Protein AF-M7SM17-F1 (afdb_monomer)

InterPro domains:
  IPR001199 Cytochrome b5-like heme/steroid binding domain [PF00173] (92-157)
  IPR001199 Cytochrome b5-like heme/steroid binding domain [PS50255] (98-157)
  IPR001199 Cytochrome b5-like heme/steroid binding domain [SM01117] (83-157)
  IPR001522 Fatty acid desaturase type 1, conserved site [PS00476] (2-16)
  IPR015876 Acyl-CoA desaturase [PTHR11351] (1-60)
  IPR036400 Cytochrome b5-like heme/steroid binding domain superfamily [G3DSA:3.10.120.10] (79-165)
  IPR036400 Cytochrome b5-like heme/steroid binding domain superfamily [SSF55856] (78-162)

Organism: Eutypa lata (strain UCR-EL1) (NCBI:txid1287681)

Solvent-accessible surface area (backbone atoms only — not comparable to full-atom values): 11660 Å² total; per-residue (Å²): 144,62,69,70,45,57,54,43,45,75,74,42,74,68,31,67,59,66,58,98,52,93,87,56,91,49,75,63,43,56,52,52,53,50,33,36,74,70,64,77,46,90,79,85,44,74,70,59,67,68,60,54,50,49,54,52,49,51,53,52,50,51,52,54,38,58,61,53,69,76,52,91,72,53,80,53,81,88,77,40,51,76,38,46,68,67,60,49,42,59,50,24,75,82,40,56,25,34,31,43,72,36,30,31,24,54,43,72,89,42,44,85,67,38,90,84,38,40,71,64,55,62,73,34,42,52,32,81,36,38,54,57,48,72,46,71,81,48,65,64,51,65,66,54,49,46,54,52,48,62,32,57,67,28,32,38,55,88,34,56,77,82,48,86,79,64,34,69,68,63,71,69,57,81,76,83,79,74,78,75,92,76,70,78,78,79,75,80,77,78,86,127

Secondary structure (DSSP, 8-state):
--HHHHHHHHH-TT-S-S-SSTTS--HHHHHHHHHHHTTS--------HHHHHHHHHHHHHHHHHHHHHTS--PPPGGGSPEE-HHHHHHHTTTS-EEEETTEEEE-TTTTTT-TT-HHHHHTTTTSB-HHHHBTSS-BPPHHHHHHHHHTEEEEETTS--------HHHHT---PPPP-TT-PPPPPPPP-

Sequence (192 aa):
MGEGYHNFHHQFPVDYRNAIKWYQYDPTKWFIQLSEYLRLSTNLQTFPENEIKKGTLTMSLKKLRAEQDDILWPPGSKELPVVDWDTYQKESEMTPLVLINGYIHDVSGFEEKHPGGRSILMRHVGKDASSAFSGGVYEHSNAAHNLLAMMRVGVLDGGVEHVKYVTPAQRLRVIEQRKHDGVEPLEPVPAS

pLDDT: mean 79.16, std 16.52, range [36.94, 98.25]

Nearest PDB structures (foldseek):
  2ibj-assembly1_A  TM=8.950E-01  e=8.077E-06  Musca domestica
  2i89-assembly5_B  TM=8.566E-01  e=5.826E-06  Rattus norvegicus
  1lj0-assembly1_A  TM=8.334E-01  e=8.622E-06  Rattus norvegicus
  3ner-assembly1_A  TM=8.639E-01  e=2.297E-05  Homo sapiens
  1ib7-assembly1_A  TM=8.504E-01  e=5.370E-05  Rattus rattus

Radius of gyration: 27.95 Å; Cα contacts (8 Å, |Δi|>4): 184; chains: 1; bounding box: 53×52×78 Å

Mean predicted aligned error: 11.95 Å

Structure (mmCIF, N/CA/C/O backbone):
data_AF-M7SM17-F1
#
_entry.id   AF-M7SM17-F1
#
loop_
_atom_site.group_PDB
_atom_site.id
_atom_site.type_symbol
_atom_site.label_atom_id
_atom_site.label_alt_id
_atom_site.label_comp_id
_atom_site.label_asym_id
_atom_site.label_entity_id
_atom_site.label_seq_id
_atom_site.pdbx_PDB_ins_code
_atom_site.Cartn_x
_atom_site.Cartn_y
_atom_site.Cartn_z
_atom_site.occupancy
_atom_site.B_iso_or_equiv
_atom_site.auth_seq_id
_atom_site.auth_comp_id
_atom_site.auth_asym_id
_atom_site.auth_atom_id
_atom_site.pdbx_PDB_model_num
ATOM 1 N N . MET A 1 1 ? 25.263 15.735 -22.199 1.00 38.09 1 MET A N 1
ATOM 2 C CA . MET A 1 1 ? 24.807 15.033 -23.423 1.00 38.09 1 MET A CA 1
ATOM 3 C C . MET A 1 1 ? 25.729 13.847 -23.751 1.00 38.09 1 MET A C 1
ATOM 5 O O . MET A 1 1 ? 26.353 13.849 -24.799 1.00 38.09 1 MET A O 1
ATOM 9 N N . GLY A 1 2 ? 25.851 12.838 -22.878 1.00 36.94 2 GLY A N 1
ATOM 10 C CA . GLY A 1 2 ? 26.871 11.788 -23.077 1.00 36.94 2 GLY A CA 1
ATOM 11 C C . GLY A 1 2 ? 26.513 10.382 -22.599 1.00 36.94 2 GLY A C 1
ATOM 12 O O . GLY A 1 2 ? 27.106 9.428 -23.078 1.00 36.94 2 GLY A O 1
ATOM 13 N N . GLU A 1 3 ? 25.529 10.205 -21.720 1.00 46.53 3 GLU A N 1
ATOM 14 C CA . GLU A 1 3 ? 25.284 8.881 -21.121 1.00 46.53 3 GLU A CA 1
ATOM 15 C C . GLU A 1 3 ? 24.432 7.954 -22.005 1.00 46.53 3 GLU A C 1
ATOM 17 O O . GLU A 1 3 ? 24.607 6.742 -21.983 1.00 46.53 3 GLU A O 1
ATOM 22 N N . GLY A 1 4 ? 23.553 8.500 -22.854 1.00 47.25 4 GLY A N 1
ATOM 23 C CA . GLY A 1 4 ? 22.701 7.689 -23.737 1.00 47.25 4 GLY A CA 1
ATOM 24 C C . GLY A 1 4 ? 23.436 7.044 -24.921 1.00 47.25 4 GLY A C 1
ATOM 25 O O . GLY A 1 4 ? 23.114 5.919 -25.288 1.00 47.25 4 GLY A O 1
ATOM 26 N N . TYR A 1 5 ? 24.424 7.742 -25.498 1.00 47.31 5 TYR A N 1
ATOM 27 C CA . TYR A 1 5 ? 25.190 7.280 -26.668 1.00 47.31 5 TYR A CA 1
ATOM 28 C C . TYR A 1 5 ? 26.147 6.135 -26.310 1.00 47.31 5 TYR A C 1
ATOM 30 O O . TYR A 1 5 ? 26.147 5.098 -26.969 1.00 47.31 5 TYR A O 1
ATOM 38 N N . HIS A 1 6 ? 26.903 6.282 -25.216 1.00 48.38 6 HIS A N 1
ATOM 39 C CA . HIS A 1 6 ? 27.823 5.241 -24.751 1.00 48.38 6 HIS A CA 1
ATOM 40 C C . HIS A 1 6 ? 27.078 3.967 -24.319 1.00 48.38 6 HIS A C 1
ATOM 42 O O . HIS A 1 6 ? 27.507 2.865 -24.652 1.00 48.38 6 HIS A O 1
ATOM 48 N N . ASN A 1 7 ? 25.914 4.101 -23.669 1.00 54.72 7 ASN A N 1
ATOM 49 C CA . ASN A 1 7 ? 25.093 2.951 -23.280 1.00 54.72 7 ASN A CA 1
ATOM 50 C C . ASN A 1 7 ? 24.510 2.196 -24.486 1.00 54.72 7 ASN A C 1
ATOM 52 O O . ASN A 1 7 ? 24.383 0.977 -24.426 1.00 54.72 7 ASN A O 1
ATOM 56 N N . PHE A 1 8 ? 24.175 2.885 -25.584 1.00 58.31 8 PHE A N 1
ATOM 57 C CA . PHE A 1 8 ? 23.645 2.228 -26.781 1.00 58.31 8 PHE A CA 1
ATOM 58 C C . PHE A 1 8 ? 24.721 1.423 -27.517 1.00 58.31 8 PHE A C 1
ATOM 60 O O . PHE A 1 8 ? 24.485 0.263 -27.845 1.00 58.31 8 PHE A O 1
ATOM 67 N N . HIS A 1 9 ? 25.914 1.996 -27.706 1.00 56.62 9 HIS A N 1
ATOM 68 C CA . HIS A 1 9 ? 27.009 1.319 -28.405 1.00 56.62 9 HIS A CA 1
ATOM 69 C C . HIS A 1 9 ? 27.536 0.091 -27.638 1.00 56.62 9 HIS A C 1
ATOM 71 O O . HIS A 1 9 ? 27.838 -0.930 -28.249 1.00 56.62 9 HIS A O 1
ATOM 77 N N . HIS A 1 10 ? 27.570 0.134 -26.298 1.00 61.00 10 HIS A N 1
ATOM 78 C CA . HIS A 1 10 ? 27.900 -1.045 -25.485 1.00 61.00 10 HIS A CA 1
ATOM 79 C C . HIS A 1 10 ? 26.803 -2.122 -25.500 1.00 61.00 10 HIS A C 1
ATOM 81 O O . HIS A 1 10 ? 27.115 -3.308 -25.409 1.00 61.00 10 HIS A O 1
ATOM 87 N N . GLN A 1 11 ? 25.530 -1.731 -25.619 1.00 56.75 11 GLN A N 1
ATOM 88 C CA . GLN A 1 11 ? 24.401 -2.665 -25.613 1.00 56.75 11 GLN A CA 1
ATOM 89 C C . GLN A 1 11 ? 24.135 -3.292 -26.996 1.00 56.75 11 GLN A C 1
ATOM 91 O O . GLN A 1 11 ? 23.672 -4.429 -27.065 1.00 56.75 11 GLN A O 1
ATOM 96 N N . PHE A 1 12 ? 24.439 -2.578 -28.087 1.00 63.12 12 PHE A N 1
ATOM 97 C CA . PHE A 1 12 ? 24.185 -2.993 -29.472 1.00 63.12 12 PHE A CA 1
ATOM 98 C C . PHE A 1 12 ? 25.394 -2.685 -30.383 1.00 63.12 12 PHE A C 1
ATOM 100 O O . PHE A 1 12 ? 25.299 -1.841 -31.274 1.00 63.12 12 PHE A O 1
ATOM 107 N N . PRO A 1 13 ? 26.538 -3.373 -30.201 1.00 57.53 13 PRO A N 1
ATOM 108 C CA . PRO A 1 13 ? 27.809 -3.017 -30.850 1.00 57.53 13 PRO A CA 1
ATOM 109 C C . PRO A 1 13 ? 27.815 -3.187 -32.377 1.00 57.53 13 PRO A C 1
ATOM 111 O O . PRO A 1 13 ? 28.676 -2.634 -33.054 1.00 57.53 13 PRO A O 1
ATOM 114 N N . VAL A 1 14 ? 26.869 -3.960 -32.919 1.00 57.44 14 VAL A N 1
ATOM 115 C CA . VAL A 1 14 ? 26.745 -4.251 -34.358 1.00 57.44 14 VAL A CA 1
ATOM 116 C C . VAL A 1 14 ? 25.778 -3.317 -35.093 1.00 57.44 14 VAL A C 1
ATOM 118 O O . VAL A 1 14 ? 25.699 -3.386 -36.316 1.00 57.44 14 VAL A O 1
ATOM 121 N N . ASP A 1 15 ? 25.031 -2.461 -34.384 1.00 63.53 15 ASP A N 1
ATOM 122 C CA . ASP A 1 15 ? 24.127 -1.502 -35.026 1.00 63.53 15 ASP A CA 1
ATOM 123 C C . ASP A 1 15 ? 24.921 -0.291 -35.521 1.00 63.53 15 ASP A C 1
ATOM 125 O O . ASP A 1 15 ? 25.588 0.392 -34.742 1.00 63.53 15 ASP A O 1
ATOM 129 N N . TYR A 1 16 ? 24.849 -0.007 -36.823 1.00 62.94 16 TYR A N 1
ATOM 130 C CA . TYR A 1 16 ? 25.566 1.131 -37.406 1.00 62.94 16 TYR A CA 1
ATOM 131 C C . TYR A 1 16 ? 25.034 2.495 -36.922 1.00 62.94 16 TYR A C 1
ATOM 133 O O . TYR A 1 16 ? 25.694 3.520 -37.113 1.00 62.94 16 TYR A O 1
ATOM 141 N N . ARG A 1 17 ? 23.830 2.542 -36.333 1.00 66.06 17 ARG A N 1
ATOM 142 C CA . ARG A 1 17 ? 23.229 3.760 -35.778 1.00 66.06 17 ARG A CA 1
ATOM 143 C C . ARG A 1 17 ? 23.798 3.980 -34.381 1.00 66.06 17 ARG A C 1
ATOM 145 O O . ARG A 1 17 ? 23.661 3.120 -33.525 1.00 66.06 17 ARG A O 1
ATOM 152 N N . ASN A 1 18 ? 24.350 5.156 -34.094 1.00 57.03 18 ASN A N 1
ATOM 153 C CA . ASN A 1 18 ? 24.833 5.479 -32.749 1.00 57.03 18 ASN A CA 1
ATOM 154 C C . ASN A 1 18 ? 23.718 6.080 -31.864 1.00 57.03 18 ASN A C 1
ATOM 156 O O . ASN A 1 18 ? 23.933 6.377 -30.693 1.00 57.03 18 ASN A O 1
ATOM 160 N N . ALA A 1 19 ? 22.509 6.274 -32.410 1.00 55.75 19 ALA A N 1
ATOM 161 C CA . ALA A 1 19 ? 21.401 6.957 -31.745 1.00 55.75 19 ALA A CA 1
ATOM 162 C C . ALA A 1 19 ? 20.043 6.267 -31.982 1.00 55.75 19 ALA A C 1
ATOM 164 O O . ALA A 1 19 ? 19.692 5.924 -33.113 1.00 55.75 19 ALA A O 1
ATOM 165 N N . ILE A 1 20 ? 19.243 6.133 -30.917 1.00 54.47 20 ILE A N 1
ATOM 166 C CA . ILE A 1 20 ? 17.925 5.468 -30.930 1.00 54.47 20 ILE A CA 1
ATOM 167 C C . ILE A 1 20 ? 16.876 6.297 -31.691 1.00 54.47 20 ILE A C 1
ATOM 169 O O . ILE A 1 20 ? 15.943 5.742 -32.269 1.00 54.47 20 ILE A O 1
ATOM 173 N N . LYS A 1 21 ? 16.989 7.633 -31.694 1.00 57.03 21 LYS A N 1
ATOM 174 C CA . LYS A 1 21 ? 15.969 8.529 -32.264 1.00 57.03 21 LYS A CA 1
ATOM 175 C C . LYS A 1 21 ? 16.434 9.167 -33.570 1.00 57.03 21 LYS A C 1
ATOM 177 O O . LYS A 1 21 ? 17.587 9.550 -33.721 1.00 57.03 21 LYS A O 1
ATOM 182 N N . TRP A 1 22 ? 15.510 9.343 -34.513 1.00 54.25 22 TRP A N 1
ATOM 183 C CA . TRP A 1 22 ? 15.806 9.876 -35.850 1.00 54.25 22 TRP A CA 1
ATOM 184 C C . TRP A 1 22 ? 16.335 11.321 -35.848 1.00 54.25 22 TRP A C 1
ATOM 186 O O . TRP A 1 22 ? 17.101 11.673 -36.737 1.00 54.25 22 TRP A O 1
ATOM 196 N N . TYR A 1 23 ? 15.963 12.125 -34.846 1.00 59.84 23 TYR A N 1
ATOM 197 C CA . TYR A 1 23 ? 16.354 13.534 -34.707 1.00 59.84 23 TYR A CA 1
ATOM 198 C C . TYR A 1 23 ? 17.656 13.747 -33.917 1.00 59.84 23 TYR A C 1
ATOM 200 O O . TYR A 1 23 ? 18.076 14.883 -33.703 1.00 59.84 23 TYR A O 1
ATOM 208 N N . GLN A 1 24 ? 18.280 12.675 -33.426 1.00 69.44 24 GLN A N 1
ATOM 209 C CA . GLN A 1 24 ? 19.565 12.768 -32.748 1.00 69.44 24 GLN A CA 1
ATOM 210 C C . GLN A 1 24 ? 20.670 12.986 -33.786 1.00 69.44 24 GLN A C 1
ATOM 212 O O . GLN A 1 24 ? 20.813 12.206 -34.727 1.00 69.44 24 GLN A O 1
ATOM 217 N N . TYR A 1 25 ? 21.422 14.077 -33.629 1.00 64.12 25 TYR A N 1
ATOM 218 C CA . TYR A 1 25 ? 22.545 14.392 -34.504 1.00 64.12 25 TYR A CA 1
ATOM 219 C C . TYR A 1 25 ? 23.666 13.371 -34.295 1.00 64.12 25 TYR A C 1
ATOM 221 O O . TYR A 1 25 ? 24.289 13.332 -33.235 1.00 64.12 25 TYR A O 1
ATOM 229 N N . ASP A 1 26 ? 23.899 12.556 -35.319 1.00 71.75 26 ASP A N 1
ATOM 230 C CA . ASP A 1 26 ? 24.917 11.513 -35.351 1.00 71.75 26 ASP A CA 1
ATOM 231 C C . ASP A 1 26 ? 25.703 11.642 -36.668 1.00 71.75 26 ASP A C 1
ATOM 233 O O . ASP A 1 26 ? 25.251 11.140 -37.699 1.00 71.75 26 ASP A O 1
ATOM 237 N N . PRO A 1 27 ? 26.843 12.357 -36.685 1.00 68.75 27 PRO A N 1
ATOM 238 C CA . PRO A 1 27 ? 27.617 12.584 -37.907 1.00 68.75 27 PRO A CA 1
ATOM 239 C C . PRO A 1 27 ? 28.113 11.272 -38.541 1.00 68.75 27 PRO A C 1
ATOM 241 O O . PRO A 1 27 ? 28.263 11.204 -39.761 1.00 68.75 27 PRO A O 1
ATOM 244 N N . THR A 1 28 ? 28.285 10.213 -37.743 1.00 65.88 28 THR A N 1
ATOM 245 C CA . THR A 1 28 ? 28.677 8.877 -38.207 1.00 65.88 28 THR A CA 1
ATOM 246 C C . THR A 1 28 ? 27.552 8.213 -39.001 1.00 65.88 28 THR A C 1
ATOM 248 O O . THR A 1 28 ? 27.807 7.626 -40.051 1.00 65.88 28 THR A O 1
ATOM 251 N N . LYS A 1 29 ? 26.292 8.385 -38.582 1.00 69.00 29 LYS A N 1
ATOM 252 C CA . LYS A 1 29 ? 25.108 7.893 -39.308 1.00 69.00 29 LYS A CA 1
ATOM 253 C C . LYS A 1 29 ? 25.013 8.457 -40.724 1.00 69.00 29 LYS A C 1
ATOM 255 O O . LYS A 1 29 ? 24.807 7.700 -41.667 1.00 69.00 29 LYS A O 1
ATOM 260 N N . TRP A 1 30 ? 25.189 9.770 -40.878 1.00 71.38 30 TRP A N 1
ATOM 261 C CA . TRP A 1 30 ? 25.133 10.432 -42.188 1.00 71.38 30 TRP A CA 1
ATOM 262 C C . TRP A 1 30 ? 26.315 10.035 -43.079 1.00 71.38 30 TRP A C 1
ATOM 264 O O . TRP A 1 30 ? 26.135 9.812 -44.274 1.00 71.38 30 TRP A O 1
ATOM 274 N N . PHE A 1 31 ? 27.512 9.895 -42.499 1.00 75.56 31 PHE A N 1
ATOM 275 C CA . PHE A 1 31 ? 28.715 9.474 -43.219 1.00 75.56 31 PHE A CA 1
ATOM 276 C C . PHE A 1 31 ? 28.625 8.027 -43.733 1.00 75.56 31 PHE A C 1
ATOM 278 O O . PHE A 1 31 ? 28.959 7.757 -44.888 1.00 75.56 31 PHE A O 1
ATOM 285 N N . ILE A 1 32 ? 28.124 7.100 -42.910 1.00 70.31 32 ILE A N 1
ATOM 286 C CA . ILE A 1 32 ? 27.907 5.699 -43.300 1.00 70.31 32 ILE A CA 1
ATOM 287 C C . ILE A 1 32 ? 26.801 5.603 -44.359 1.00 70.31 32 ILE A C 1
ATOM 289 O O . ILE A 1 32 ? 26.966 4.901 -45.351 1.00 70.31 32 ILE A O 1
ATOM 293 N N . GLN A 1 33 ? 25.715 6.366 -44.214 1.00 68.94 33 GLN A N 1
ATOM 294 C CA . GLN A 1 33 ? 24.621 6.391 -45.188 1.00 68.94 33 GLN A CA 1
ATOM 295 C C . GLN A 1 33 ? 25.054 6.974 -46.548 1.00 68.94 33 GLN A C 1
ATOM 297 O O . GLN A 1 33 ? 24.643 6.484 -47.598 1.00 68.94 33 GLN A O 1
ATOM 302 N N . LEU A 1 34 ? 25.936 7.981 -46.553 1.00 75.94 34 LEU A N 1
ATOM 303 C CA . LEU A 1 34 ? 26.564 8.493 -47.775 1.00 75.94 34 LEU A CA 1
ATOM 304 C C . LEU A 1 34 ? 27.519 7.461 -48.399 1.00 75.94 34 LEU A C 1
ATOM 306 O O . LEU A 1 34 ? 27.553 7.311 -49.618 1.00 75.94 34 LEU A O 1
ATOM 310 N N . SER A 1 35 ? 28.264 6.723 -47.575 1.00 74.94 35 SER A N 1
ATOM 311 C CA . SER A 1 35 ? 29.169 5.659 -48.031 1.00 74.94 35 SER A CA 1
ATOM 312 C C . SER A 1 35 ? 28.408 4.470 -48.628 1.00 74.94 35 SER A C 1
ATOM 314 O O . SER A 1 35 ? 28.839 3.907 -49.632 1.00 74.94 35 SER A O 1
ATOM 316 N N . GLU A 1 36 ? 27.241 4.133 -48.079 1.00 74.62 36 GLU A N 1
ATOM 317 C CA . GLU A 1 36 ? 26.308 3.158 -48.651 1.00 74.62 36 GLU A CA 1
ATOM 318 C C . GLU A 1 36 ? 25.720 3.650 -49.979 1.00 74.62 36 GLU A C 1
ATOM 320 O O . GLU A 1 36 ? 25.727 2.914 -50.967 1.00 74.62 36 GLU A O 1
ATOM 325 N N . TYR A 1 37 ? 25.297 4.918 -50.047 1.00 74.88 37 TYR A N 1
ATOM 326 C CA . TYR A 1 37 ? 24.796 5.536 -51.279 1.00 74.88 37 TYR A CA 1
ATOM 327 C C . TYR A 1 37 ? 25.841 5.518 -52.408 1.00 74.88 37 TYR A C 1
ATOM 329 O O . TYR A 1 37 ? 25.516 5.245 -53.564 1.00 74.88 37 TYR A O 1
ATOM 337 N N . LEU A 1 38 ? 27.114 5.730 -52.064 1.00 82.00 38 LEU A N 1
ATOM 338 C CA . LEU A 1 38 ? 28.255 5.633 -52.980 1.00 82.00 38 LEU A CA 1
ATOM 339 C C . LEU A 1 38 ? 28.744 4.185 -53.202 1.00 82.00 38 LEU A C 1
ATOM 341 O O . LEU A 1 38 ? 29.744 3.984 -53.889 1.00 82.00 38 LEU A O 1
ATOM 345 N N . ARG A 1 39 ? 28.047 3.175 -52.653 1.00 72.69 39 ARG A N 1
ATOM 346 C CA . ARG A 1 39 ? 28.369 1.732 -52.710 1.00 72.69 39 ARG A CA 1
ATOM 347 C C . ARG A 1 39 ? 29.749 1.352 -52.157 1.00 72.69 39 ARG A C 1
ATOM 349 O O . ARG A 1 39 ? 30.280 0.297 -52.494 1.00 72.69 39 ARG A O 1
ATOM 356 N N . LEU A 1 40 ? 30.317 2.184 -51.288 1.00 73.12 40 LEU A N 1
ATOM 357 C CA . LEU A 1 40 ? 31.582 1.925 -50.593 1.00 73.12 40 LEU A CA 1
ATOM 358 C C . LEU A 1 40 ? 31.396 0.972 -49.399 1.00 73.12 40 LEU A C 1
ATOM 360 O O . LEU A 1 40 ? 32.340 0.296 -48.999 1.00 73.12 40 LEU A O 1
ATOM 364 N N . SER A 1 41 ? 30.178 0.880 -48.857 1.00 65.38 41 SER A N 1
ATOM 365 C CA . SER A 1 41 ? 29.794 -0.059 -47.796 1.00 65.38 41 SER A CA 1
ATOM 366 C C . SER A 1 41 ? 28.449 -0.711 -48.118 1.00 65.38 41 SER A C 1
ATOM 368 O O . SER A 1 41 ? 27.458 -0.009 -48.279 1.00 65.38 41 SER A O 1
ATOM 370 N N . THR A 1 42 ? 28.392 -2.041 -48.213 1.00 55.00 42 THR A N 1
ATOM 371 C CA . THR A 1 42 ? 27.213 -2.777 -48.721 1.00 55.00 42 THR A CA 1
ATOM 372 C C . THR A 1 42 ? 26.516 -3.665 -47.685 1.00 55.00 42 THR A C 1
ATOM 374 O O . THR A 1 42 ? 25.567 -4.363 -48.029 1.00 55.00 42 THR A O 1
ATOM 377 N N . ASN A 1 43 ? 26.966 -3.663 -46.425 1.00 62.94 43 ASN A N 1
ATOM 378 C CA . ASN A 1 43 ? 26.463 -4.567 -45.383 1.00 62.94 43 ASN A CA 1
ATOM 379 C C . ASN A 1 43 ? 26.240 -3.841 -44.043 1.00 62.94 43 ASN A C 1
ATOM 381 O O . ASN A 1 43 ? 26.909 -4.128 -43.049 1.00 62.94 43 ASN A O 1
ATOM 385 N N . LEU A 1 44 ? 25.339 -2.853 -44.028 1.00 65.81 44 LEU A N 1
ATOM 386 C CA . LEU A 1 44 ? 24.922 -2.176 -42.798 1.00 65.81 44 LEU A CA 1
ATOM 387 C C . LEU A 1 44 ? 24.007 -3.106 -41.993 1.00 65.81 44 LEU A C 1
ATOM 389 O O . LEU A 1 44 ? 22.938 -3.496 -42.459 1.00 65.81 44 LEU A O 1
ATOM 393 N N . GLN A 1 45 ? 24.410 -3.439 -40.769 1.00 65.44 45 GLN A N 1
ATOM 394 C CA . GLN A 1 45 ? 23.599 -4.245 -39.859 1.00 65.44 45 GLN A CA 1
ATOM 395 C C . GLN A 1 45 ? 22.824 -3.345 -38.894 1.00 65.44 45 GLN A C 1
ATOM 397 O O . GLN A 1 45 ? 23.366 -2.394 -38.330 1.00 65.44 45 GLN A O 1
ATOM 402 N N . THR A 1 46 ? 21.542 -3.648 -38.698 1.00 68.44 46 THR A N 1
ATOM 403 C CA . THR A 1 46 ? 20.679 -2.979 -37.715 1.00 68.44 46 THR A CA 1
ATOM 404 C C . THR A 1 46 ? 20.139 -3.983 -36.723 1.00 68.44 46 THR A C 1
ATOM 406 O O . THR A 1 46 ? 19.713 -5.072 -37.110 1.00 68.44 46 THR A O 1
ATOM 409 N N . PHE A 1 47 ? 20.056 -3.586 -35.461 1.00 70.88 47 PHE A N 1
ATOM 410 C CA . PHE A 1 47 ? 19.387 -4.378 -34.448 1.00 70.88 47 PHE A CA 1
ATOM 411 C C . PHE A 1 47 ? 17.857 -4.285 -34.607 1.00 70.88 47 PHE A C 1
ATOM 413 O O . PHE A 1 47 ? 17.338 -3.203 -34.927 1.00 70.88 47 PHE A O 1
ATOM 420 N N . PRO A 1 48 ? 17.107 -5.383 -34.378 1.00 79.81 48 PRO A N 1
ATOM 421 C CA . PRO A 1 48 ? 15.651 -5.355 -34.449 1.00 79.81 48 PRO A CA 1
ATOM 422 C C . PRO A 1 48 ? 15.062 -4.314 -33.488 1.00 79.81 48 PRO A C 1
ATOM 424 O O . PRO A 1 48 ? 15.414 -4.267 -32.309 1.00 79.81 48 PRO A O 1
ATOM 427 N N . GLU A 1 49 ? 14.115 -3.503 -33.968 1.00 76.88 49 GLU A N 1
ATOM 428 C CA . GLU A 1 49 ? 13.523 -2.398 -33.193 1.00 76.88 49 GLU A CA 1
ATOM 429 C C . GLU A 1 49 ? 12.901 -2.870 -31.865 1.00 76.88 49 GLU A C 1
ATOM 431 O O . GLU A 1 49 ? 12.968 -2.175 -30.853 1.00 76.88 49 GLU A O 1
ATOM 436 N N . ASN A 1 50 ? 12.338 -4.081 -31.846 1.00 81.62 50 ASN A N 1
ATOM 437 C CA . ASN A 1 50 ? 11.788 -4.704 -30.644 1.00 81.62 50 ASN A CA 1
ATOM 438 C C . ASN A 1 50 ? 12.839 -4.902 -29.538 1.00 81.62 50 ASN A C 1
ATOM 440 O O . ASN A 1 50 ? 12.550 -4.655 -28.371 1.00 81.62 50 ASN A O 1
ATOM 444 N N . GLU A 1 51 ? 14.065 -5.296 -29.891 1.00 81.00 51 GLU A N 1
ATOM 445 C CA . GLU A 1 51 ? 15.145 -5.505 -28.920 1.00 81.00 51 GLU A CA 1
ATOM 446 C C . GLU A 1 51 ? 15.676 -4.173 -28.375 1.00 81.00 51 GLU A C 1
ATOM 448 O O . GLU A 1 51 ? 15.942 -4.046 -27.179 1.00 81.00 51 GLU A O 1
ATOM 453 N N . ILE A 1 52 ? 15.713 -3.135 -29.215 1.00 77.44 52 ILE A N 1
ATOM 454 C CA . ILE A 1 52 ? 16.021 -1.764 -28.782 1.00 77.44 52 ILE A CA 1
ATOM 455 C C . ILE A 1 52 ? 14.941 -1.245 -27.814 1.00 77.44 52 ILE A C 1
ATOM 457 O O . ILE A 1 52 ? 15.262 -0.653 -26.777 1.00 77.44 52 ILE A O 1
ATOM 461 N N . LYS A 1 53 ? 13.655 -1.496 -28.109 1.00 81.56 53 LYS A N 1
ATOM 462 C CA . LYS A 1 53 ? 12.528 -1.145 -27.225 1.00 81.56 53 LYS A CA 1
ATOM 463 C C . LYS A 1 53 ? 12.599 -1.883 -25.892 1.00 81.56 53 LYS A C 1
ATOM 465 O O . LYS A 1 53 ? 12.432 -1.242 -24.856 1.00 81.56 53 LYS A O 1
ATOM 470 N N . LYS A 1 54 ? 12.903 -3.187 -25.901 1.00 82.94 54 LYS A N 1
ATOM 471 C CA . LYS A 1 54 ? 13.141 -3.971 -24.679 1.00 82.94 54 LYS A CA 1
ATOM 472 C C . LYS A 1 54 ? 14.269 -3.367 -23.850 1.00 82.94 54 LYS A C 1
ATOM 474 O O . LYS A 1 54 ? 14.043 -3.072 -22.685 1.00 82.94 54 LYS A O 1
ATOM 479 N N . GLY A 1 55 ? 15.432 -3.098 -24.449 1.00 79.38 55 GLY A N 1
ATOM 480 C CA . GLY A 1 55 ? 16.571 -2.498 -23.743 1.00 79.38 55 GLY A CA 1
ATOM 481 C C . GLY A 1 55 ? 16.239 -1.135 -23.123 1.00 79.38 55 GLY A C 1
ATOM 482 O O . GLY A 1 55 ? 16.550 -0.883 -21.958 1.00 79.38 55 GLY A O 1
ATOM 483 N N . THR A 1 56 ? 15.526 -0.283 -23.867 1.00 82.00 56 THR A N 1
ATOM 484 C CA . THR A 1 56 ? 15.060 1.023 -23.370 1.00 82.00 56 THR A CA 1
ATOM 485 C C . THR A 1 56 ? 14.101 0.861 -22.190 1.00 82.00 56 THR A C 1
ATOM 487 O O . THR A 1 56 ? 14.291 1.496 -21.153 1.00 82.00 56 THR A O 1
ATOM 490 N N . LEU A 1 57 ? 13.107 -0.027 -22.315 1.00 86.69 57 LEU A N 1
ATOM 491 C CA . LEU A 1 57 ? 12.161 -0.333 -21.244 1.00 86.69 57 LEU A CA 1
ATOM 492 C C . LEU A 1 57 ? 12.877 -0.895 -20.009 1.00 86.69 57 LEU A C 1
ATOM 494 O O . LEU A 1 57 ? 12.571 -0.478 -18.897 1.00 86.69 57 LEU A O 1
ATOM 498 N N . THR A 1 58 ? 13.865 -1.777 -20.181 1.00 86.62 58 THR A N 1
ATOM 499 C CA . THR A 1 58 ? 14.672 -2.313 -19.078 1.00 86.62 58 THR A CA 1
ATOM 500 C C . THR A 1 58 ? 15.399 -1.201 -18.324 1.00 86.62 58 THR A C 1
ATOM 502 O O . THR A 1 58 ? 15.386 -1.207 -17.096 1.00 86.62 58 THR A O 1
ATOM 505 N N . MET A 1 59 ? 16.000 -0.226 -19.014 1.00 81.69 59 MET A N 1
ATOM 506 C CA . MET A 1 59 ? 16.652 0.910 -18.345 1.00 81.69 59 MET A CA 1
ATOM 507 C C . MET A 1 59 ? 15.646 1.791 -17.598 1.00 81.69 59 MET A C 1
ATOM 509 O O . MET A 1 59 ? 15.904 2.181 -16.460 1.00 81.69 59 MET A O 1
ATOM 513 N N . SER A 1 60 ? 14.477 2.057 -18.191 1.00 87.69 60 SER A N 1
ATOM 514 C CA . SER A 1 60 ? 13.394 2.775 -17.509 1.00 87.69 60 SER A CA 1
ATOM 515 C C . SER A 1 60 ? 12.911 2.033 -16.261 1.00 87.69 60 SER A C 1
ATOM 517 O O . SER A 1 60 ? 12.776 2.650 -15.210 1.00 87.69 60 SER A O 1
ATOM 519 N N . LEU A 1 61 ? 12.720 0.713 -16.341 1.00 89.12 61 LEU A N 1
ATOM 520 C CA . LEU A 1 61 ? 12.330 -0.118 -15.201 1.00 89.12 61 LEU A CA 1
ATOM 521 C C . LEU A 1 61 ? 13.405 -0.137 -14.110 1.00 89.12 61 LEU A C 1
ATOM 523 O O . LEU A 1 61 ? 13.054 -0.045 -12.941 1.00 89.12 61 LEU A O 1
ATOM 527 N N . LYS A 1 62 ? 14.699 -0.193 -14.461 1.00 86.81 62 LYS A N 1
ATOM 528 C CA . LYS A 1 62 ? 15.798 -0.080 -13.484 1.00 86.81 62 LYS A CA 1
ATOM 529 C C . LYS A 1 62 ? 15.772 1.259 -12.750 1.00 86.81 62 LYS A C 1
ATOM 531 O O . LYS A 1 62 ? 15.938 1.281 -11.536 1.00 86.81 62 LYS A O 1
ATOM 536 N N . LYS A 1 63 ? 15.528 2.360 -13.467 1.00 88.75 63 LYS A N 1
ATOM 537 C CA . LYS A 1 63 ? 15.400 3.686 -12.851 1.00 88.75 63 LYS A CA 1
ATOM 538 C C . LYS A 1 63 ? 14.199 3.749 -11.904 1.00 88.75 63 LYS A C 1
ATOM 540 O O . LYS A 1 63 ? 14.358 4.142 -10.756 1.00 88.75 63 LYS A O 1
ATOM 545 N N . LEU A 1 64 ? 13.029 3.300 -12.361 1.00 92.38 64 LEU A N 1
ATOM 546 C CA . LEU A 1 64 ? 11.822 3.230 -11.530 1.00 92.38 64 LEU A CA 1
ATOM 547 C C . LEU A 1 64 ? 12.016 2.313 -10.318 1.00 92.38 64 LEU A C 1
ATOM 549 O O . LEU A 1 64 ? 11.477 2.584 -9.254 1.00 92.38 64 LEU A O 1
ATOM 553 N N . ARG A 1 65 ? 12.796 1.235 -10.457 1.00 90.19 65 ARG A N 1
ATOM 554 C CA . ARG A 1 65 ? 13.134 0.341 -9.348 1.00 90.19 65 ARG A CA 1
ATOM 555 C C . ARG A 1 65 ? 13.987 1.048 -8.298 1.00 90.19 65 ARG A C 1
ATOM 557 O O . ARG A 1 65 ? 13.667 0.914 -7.126 1.00 90.19 65 ARG A O 1
ATOM 564 N N . ALA A 1 66 ? 15.002 1.802 -8.716 1.00 89.94 66 ALA A N 1
ATOM 565 C CA . ALA A 1 66 ? 15.819 2.596 -7.802 1.00 89.94 66 ALA A CA 1
ATOM 566 C C . ALA A 1 66 ? 14.967 3.633 -7.054 1.00 89.94 66 ALA A C 1
ATOM 568 O O . ALA A 1 66 ? 15.031 3.704 -5.836 1.00 89.94 66 ALA A O 1
ATOM 569 N N . GLU A 1 67 ? 14.087 4.352 -7.762 1.00 92.31 67 GLU A N 1
ATOM 570 C CA . GLU A 1 67 ? 13.124 5.269 -7.129 1.00 92.31 67 GLU A CA 1
ATOM 571 C C . GLU A 1 67 ? 12.182 4.530 -6.157 1.00 92.31 67 GLU A C 1
ATOM 573 O O . GLU A 1 67 ? 11.858 5.040 -5.090 1.00 92.31 67 GLU A O 1
ATOM 578 N N . GLN A 1 68 ? 11.753 3.310 -6.500 1.00 92.62 68 GLN A N 1
ATOM 579 C CA . GLN A 1 68 ? 10.895 2.474 -5.656 1.00 92.62 68 GLN A CA 1
ATOM 580 C C . GLN A 1 68 ? 11.579 2.023 -4.356 1.00 92.62 68 GLN A C 1
ATOM 582 O O . GLN A 1 68 ? 10.882 1.815 -3.359 1.00 92.62 68 GLN A O 1
ATOM 587 N N . ASP A 1 69 ? 12.897 1.815 -4.379 1.00 90.19 69 ASP A N 1
ATOM 588 C CA . ASP A 1 69 ? 13.673 1.335 -3.229 1.00 90.19 69 ASP A CA 1
ATOM 589 C C . ASP A 1 69 ? 13.811 2.398 -2.126 1.00 90.19 69 ASP A C 1
ATOM 591 O O . ASP A 1 69 ? 13.936 2.037 -0.958 1.00 90.19 69 ASP A O 1
ATOM 595 N N . ASP A 1 70 ? 13.665 3.683 -2.465 1.00 92.56 70 ASP A N 1
ATOM 596 C CA . ASP A 1 70 ? 13.659 4.796 -1.503 1.00 92.56 70 ASP A CA 1
ATOM 597 C C . ASP A 1 70 ? 12.289 5.012 -0.825 1.00 92.56 70 ASP A C 1
ATOM 599 O O . ASP A 1 70 ? 12.151 5.815 0.101 1.00 92.56 70 ASP A O 1
ATOM 603 N N . ILE A 1 71 ? 11.243 4.312 -1.277 1.00 92.81 71 ILE A N 1
ATOM 604 C CA . ILE A 1 71 ? 9.887 4.437 -0.734 1.00 92.81 71 ILE A CA 1
ATOM 605 C C . ILE A 1 71 ? 9.720 3.463 0.435 1.00 92.81 71 ILE A C 1
ATOM 607 O O . ILE A 1 71 ? 10.007 2.274 0.312 1.00 92.81 71 ILE A O 1
ATOM 611 N N . LEU A 1 72 ? 9.178 3.938 1.560 1.00 92.31 72 LEU A N 1
ATOM 612 C CA . LEU A 1 72 ? 8.764 3.057 2.651 1.00 92.31 72 LEU A CA 1
ATOM 613 C C . LEU A 1 72 ? 7.470 2.325 2.276 1.00 92.31 72 LEU A C 1
ATOM 615 O O . LEU A 1 72 ? 6.482 2.936 1.869 1.00 92.31 72 LEU A O 1
ATOM 619 N N . TRP A 1 73 ? 7.470 1.009 2.459 1.00 91.38 73 TRP A N 1
ATOM 620 C CA . TRP A 1 73 ? 6.351 0.144 2.109 1.00 91.38 73 TRP A CA 1
ATOM 621 C C . TRP A 1 73 ? 5.743 -0.515 3.343 1.00 91.38 73 TRP A C 1
ATOM 623 O O . TRP A 1 73 ? 6.450 -0.718 4.330 1.00 91.38 73 TRP A O 1
ATOM 633 N N . PRO A 1 74 ? 4.447 -0.864 3.296 1.00 90.94 74 PRO A N 1
ATOM 634 C CA . PRO A 1 74 ? 3.791 -1.493 4.428 1.00 90.94 74 PRO A CA 1
ATOM 635 C C . PRO A 1 74 ? 4.353 -2.902 4.663 1.00 90.94 74 PRO A C 1
ATOM 637 O O . PRO A 1 74 ? 4.788 -3.546 3.697 1.00 90.94 74 PRO A O 1
ATOM 640 N N . PRO A 1 75 ? 4.296 -3.396 5.912 1.00 87.62 75 PRO A N 1
ATOM 641 C CA . PRO A 1 75 ? 4.771 -4.729 6.255 1.00 87.62 75 PRO A CA 1
ATOM 642 C C . PRO A 1 75 ? 4.053 -5.803 5.434 1.00 87.62 75 PRO A C 1
ATOM 644 O O . PRO A 1 75 ? 2.870 -5.684 5.074 1.00 87.62 75 PRO A O 1
ATOM 647 N N . GLY A 1 76 ? 4.791 -6.864 5.110 1.00 85.25 76 GLY A N 1
ATOM 648 C CA . GLY A 1 76 ?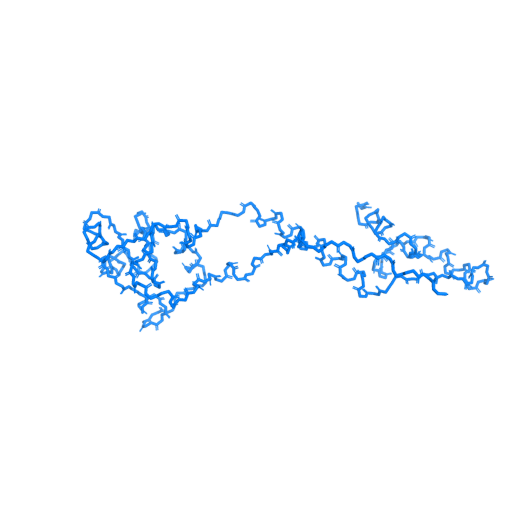 4.232 -8.013 4.418 1.00 85.25 76 GLY A CA 1
ATOM 649 C C . GLY A 1 76 ? 3.252 -8.766 5.315 1.00 85.25 76 GLY A C 1
ATOM 650 O O . GLY A 1 76 ? 3.485 -8.920 6.504 1.00 85.25 76 GLY A O 1
ATOM 651 N N . SER A 1 77 ? 2.180 -9.320 4.741 1.00 83.62 77 SER A N 1
ATOM 652 C CA . SER A 1 77 ? 1.219 -10.163 5.491 1.00 83.62 77 SER A CA 1
ATOM 653 C C . SER A 1 77 ? 1.869 -11.270 6.337 1.00 83.62 77 SER A C 1
ATOM 655 O O . SER A 1 77 ? 1.382 -11.569 7.415 1.00 83.62 77 SER A O 1
ATOM 657 N N . LYS A 1 78 ? 2.993 -11.839 5.879 1.00 85.56 78 LYS A N 1
ATOM 658 C CA . LYS A 1 78 ? 3.740 -12.897 6.582 1.00 85.56 78 LYS A CA 1
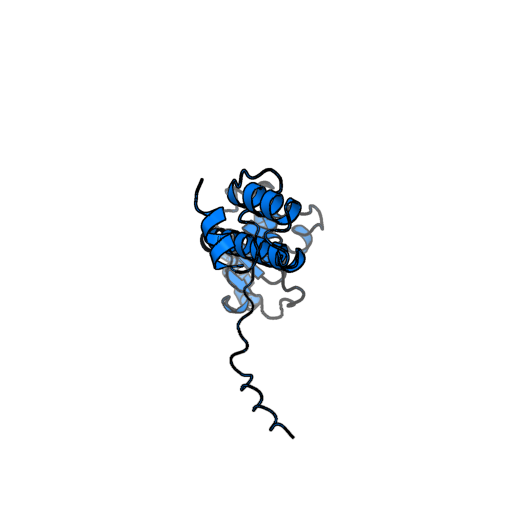ATOM 659 C C . LYS A 1 78 ? 4.589 -12.399 7.756 1.00 85.56 78 LYS A C 1
ATOM 661 O O . LYS A 1 78 ? 5.067 -13.212 8.534 1.00 85.56 78 LYS A O 1
ATOM 666 N N . GLU A 1 79 ? 4.847 -11.098 7.817 1.00 88.12 79 GLU A N 1
ATOM 667 C CA . GLU A 1 79 ? 5.653 -10.457 8.863 1.00 88.12 79 GLU A CA 1
ATOM 668 C C . GLU A 1 79 ? 4.778 -9.988 10.031 1.00 88.12 79 GLU A C 1
ATOM 670 O O . GLU A 1 79 ? 5.294 -9.656 11.094 1.00 88.12 79 GLU A O 1
ATOM 675 N N . LEU A 1 80 ? 3.459 -9.947 9.830 1.00 91.38 80 LEU A N 1
ATOM 676 C CA . LEU A 1 80 ? 2.500 -9.492 10.822 1.00 91.38 80 LEU A CA 1
ATOM 677 C C . LEU A 1 80 ? 2.107 -10.636 11.768 1.00 91.38 80 LEU A C 1
ATOM 679 O O . LEU A 1 80 ? 1.915 -11.765 11.309 1.00 91.38 80 LEU A O 1
ATOM 683 N N . PRO A 1 81 ? 1.948 -10.359 13.074 1.00 94.06 81 PRO A N 1
ATOM 684 C CA . PRO A 1 81 ? 1.430 -11.339 14.015 1.00 94.06 81 PRO A CA 1
ATOM 685 C C . PRO A 1 81 ? -0.023 -11.686 13.683 1.00 94.06 81 PRO A C 1
ATOM 687 O O . PRO A 1 81 ? -0.812 -10.824 13.285 1.00 94.06 81 PRO A O 1
ATOM 690 N N . VAL A 1 82 ? -0.371 -12.955 13.876 1.00 93.06 82 VAL A N 1
ATOM 691 C CA . VAL A 1 82 ? -1.757 -13.425 13.822 1.00 93.06 82 VAL A CA 1
ATOM 692 C C . VAL A 1 82 ? -2.359 -13.274 15.217 1.00 93.06 82 VAL A C 1
ATOM 694 O O . VAL A 1 82 ? -1.759 -13.719 16.193 1.00 93.06 82 VAL A O 1
ATOM 697 N N . VAL A 1 83 ? -3.512 -12.618 15.306 1.00 94.38 83 VAL A N 1
ATOM 698 C CA . VAL A 1 83 ? -4.167 -12.221 16.560 1.00 94.38 83 VAL A CA 1
ATOM 699 C C . VAL A 1 83 ? -5.604 -12.723 16.541 1.00 94.38 83 VAL A C 1
ATOM 701 O O . VAL A 1 83 ? -6.317 -12.484 15.573 1.00 94.38 83 VAL A O 1
ATOM 704 N N . ASP A 1 84 ? -6.055 -13.410 17.585 1.00 95.44 84 ASP A N 1
ATOM 705 C CA . ASP A 1 84 ? -7.446 -13.855 17.691 1.00 95.44 84 ASP A CA 1
ATOM 706 C C . ASP A 1 84 ? -8.416 -12.702 18.021 1.00 95.44 84 ASP A C 1
ATOM 708 O O . ASP A 1 84 ? -8.019 -11.590 18.378 1.00 95.44 84 ASP A O 1
ATOM 712 N N . TRP A 1 85 ? -9.716 -12.968 17.892 1.00 94.25 85 TRP A N 1
ATOM 713 C CA . TRP A 1 85 ? -10.759 -11.963 18.099 1.00 94.25 85 TRP A CA 1
ATOM 714 C C . TRP A 1 85 ? -10.822 -11.416 19.527 1.00 94.25 85 TRP A C 1
ATOM 716 O O . TRP A 1 85 ? -11.012 -10.210 19.703 1.00 94.25 85 TRP A O 1
ATOM 726 N N . ASP A 1 86 ? -10.641 -12.263 20.538 1.00 95.94 86 ASP A N 1
ATOM 727 C CA . ASP A 1 86 ? -10.743 -11.846 21.937 1.00 95.94 86 ASP A CA 1
ATOM 728 C C . ASP A 1 86 ? -9.547 -10.970 22.324 1.00 95.94 86 ASP A C 1
ATOM 730 O O . ASP A 1 86 ? -9.711 -9.921 22.955 1.00 95.94 86 ASP A O 1
ATOM 734 N N . THR A 1 87 ? -8.348 -11.347 21.871 1.00 96.62 87 THR A N 1
ATOM 735 C CA . THR A 1 87 ? -7.139 -10.531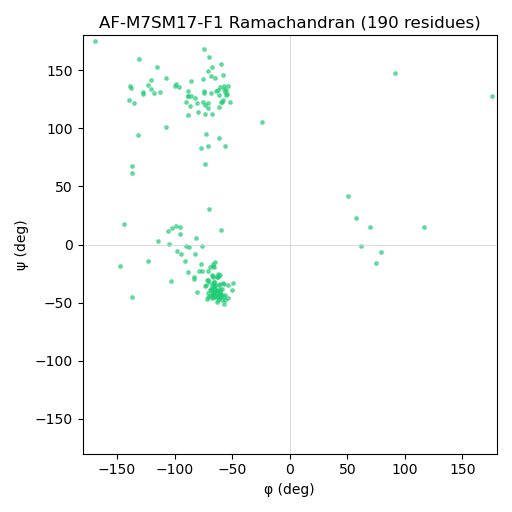 22.020 1.00 96.62 87 THR A CA 1
ATOM 736 C C . THR A 1 87 ? -7.292 -9.190 21.299 1.00 96.62 87 THR A C 1
ATOM 738 O O . THR A 1 87 ? -7.051 -8.145 21.906 1.00 96.62 87 THR A O 1
ATOM 741 N N . TYR A 1 88 ? -7.784 -9.188 20.053 1.00 96.50 88 TYR A N 1
ATOM 742 C CA . TYR A 1 88 ? -8.056 -7.956 19.305 1.00 96.50 88 TYR A CA 1
ATOM 743 C C . TYR A 1 88 ? -9.018 -7.023 20.056 1.00 96.50 88 TYR A C 1
ATOM 745 O O . TYR A 1 88 ? -8.738 -5.828 20.188 1.00 96.50 88 TYR A O 1
ATOM 753 N N . GLN A 1 89 ? -10.136 -7.543 20.575 1.00 97.00 89 GLN A N 1
ATOM 754 C CA . GLN A 1 89 ? -11.096 -6.728 21.324 1.00 97.00 89 GLN A CA 1
ATOM 755 C C . GLN A 1 89 ? -10.483 -6.143 22.593 1.00 97.00 89 GLN A C 1
ATOM 757 O O . GLN A 1 89 ? -10.639 -4.950 22.846 1.00 97.00 89 GLN A O 1
ATOM 762 N N . LYS A 1 90 ? -9.754 -6.957 23.360 1.00 97.31 90 LYS A N 1
ATOM 763 C CA . LYS A 1 90 ? -9.127 -6.525 24.609 1.00 97.31 90 LYS A CA 1
ATOM 764 C C . LYS A 1 90 ? -8.072 -5.443 24.381 1.00 97.31 90 LYS A C 1
ATOM 766 O O . LYS A 1 90 ? -8.036 -4.455 25.107 1.00 97.31 90 LYS A O 1
ATOM 771 N N . GLU A 1 91 ? -7.221 -5.598 23.370 1.00 97.25 91 GLU A N 1
ATOM 772 C CA . GLU A 1 91 ? -6.227 -4.574 23.027 1.00 97.25 91 GLU A CA 1
ATOM 773 C C . GLU A 1 91 ? -6.884 -3.282 22.524 1.00 97.25 91 GLU A C 1
ATOM 775 O O . GLU A 1 91 ? -6.407 -2.184 22.823 1.00 97.25 91 GLU A O 1
ATOM 780 N N . SER A 1 92 ? -8.029 -3.401 21.844 1.00 97.31 92 SER A N 1
ATOM 781 C CA . SER A 1 92 ? -8.807 -2.259 21.351 1.00 97.31 92 SER A CA 1
ATOM 782 C C . SER A 1 92 ? -9.397 -1.373 22.461 1.00 97.31 92 SER A C 1
ATOM 784 O O . SER A 1 92 ? -9.827 -0.254 22.183 1.00 97.31 92 SER A O 1
ATOM 786 N N . GLU A 1 93 ? -9.438 -1.842 23.713 1.00 96.38 93 GLU A N 1
ATOM 787 C CA . GLU A 1 93 ? -9.864 -1.031 24.865 1.00 96.38 93 GLU A CA 1
ATOM 788 C C . GLU A 1 93 ? -8.818 0.026 25.247 1.00 96.38 93 GLU A C 1
ATOM 790 O O . GLU A 1 93 ? -9.165 1.101 25.739 1.00 96.38 93 GLU A O 1
ATOM 795 N N . MET A 1 94 ? -7.539 -0.281 25.016 1.00 95.31 94 MET A N 1
ATOM 796 C CA . MET A 1 94 ? -6.402 0.557 25.408 1.00 95.31 94 MET A CA 1
ATOM 797 C C . MET A 1 94 ? -5.803 1.320 24.227 1.00 95.31 94 MET A C 1
ATOM 799 O O . MET A 1 94 ? -5.310 2.435 24.402 1.00 95.31 94 MET A O 1
ATOM 803 N N . THR A 1 95 ? -5.867 0.732 23.035 1.00 96.38 95 THR A N 1
ATOM 804 C CA . THR A 1 95 ? -5.310 1.284 21.801 1.00 96.38 95 THR A CA 1
ATOM 805 C C . THR A 1 95 ? -6.421 1.396 20.757 1.00 96.38 95 THR A C 1
ATOM 807 O O . THR A 1 95 ? -7.219 0.473 20.617 1.00 96.38 95 THR A O 1
ATOM 810 N N . PRO A 1 96 ? -6.520 2.496 19.991 1.00 97.31 96 PRO A N 1
ATOM 811 C CA . PRO A 1 96 ? -7.517 2.627 18.936 1.00 97.31 96 PRO A CA 1
ATOM 812 C C . PRO A 1 96 ? -7.183 1.701 17.755 1.00 97.31 96 PRO A C 1
ATOM 814 O O . PRO A 1 96 ? -6.570 2.118 16.775 1.00 97.31 96 PRO A O 1
ATOM 817 N N . LEU A 1 97 ? -7.597 0.436 17.8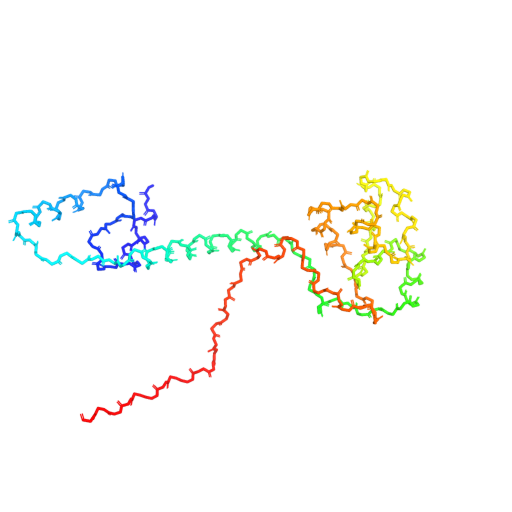41 1.00 98.25 97 LEU A N 1
ATOM 818 C CA . LEU A 1 97 ? -7.399 -0.558 16.788 1.00 98.25 97 LEU A CA 1
ATOM 819 C C . LEU A 1 97 ? -8.662 -0.733 15.940 1.00 98.25 97 LEU A C 1
ATOM 821 O O . LEU A 1 97 ? -9.772 -0.866 16.461 1.00 98.25 97 LEU A O 1
ATOM 825 N N . VAL A 1 98 ? -8.500 -0.801 14.618 1.00 97.12 98 VAL A N 1
ATOM 826 C CA . VAL A 1 98 ? -9.605 -1.014 13.669 1.00 97.12 98 VAL A CA 1
ATOM 827 C C . VAL A 1 98 ? -9.285 -2.177 12.736 1.00 97.12 98 VAL A C 1
ATOM 829 O O . VAL A 1 98 ? -8.208 -2.235 12.136 1.00 97.12 98 VAL A O 1
ATOM 832 N N . LEU A 1 99 ? -10.238 -3.094 12.583 1.00 95.69 99 LEU A N 1
ATOM 833 C CA . LEU A 1 99 ? -10.130 -4.220 11.665 1.00 95.69 99 LEU A CA 1
ATOM 834 C C . LEU A 1 99 ? -10.684 -3.829 10.291 1.00 95.69 99 LEU A C 1
ATOM 836 O O . LEU A 1 99 ? -11.837 -3.421 10.171 1.00 95.69 99 LEU A O 1
ATOM 840 N N . ILE A 1 100 ? -9.864 -3.946 9.245 1.00 93.56 100 ILE A N 1
ATOM 841 C CA . ILE A 1 100 ? -10.266 -3.679 7.856 1.00 93.56 100 ILE A CA 1
ATOM 842 C C . ILE A 1 100 ? -9.640 -4.736 6.945 1.00 93.56 100 ILE A C 1
ATOM 844 O O . ILE A 1 100 ? -8.421 -4.898 6.907 1.00 93.56 100 ILE A O 1
ATOM 848 N N . ASN A 1 101 ? -10.471 -5.430 6.169 1.00 90.62 101 ASN A N 1
ATOM 849 C CA . ASN A 1 101 ? -10.089 -6.475 5.217 1.00 90.62 101 ASN A CA 1
ATOM 850 C C . ASN A 1 101 ? -9.169 -7.544 5.842 1.00 90.62 101 ASN A C 1
ATOM 852 O O . ASN A 1 101 ? -8.163 -7.921 5.242 1.00 90.62 101 ASN A O 1
ATOM 856 N N . GLY A 1 102 ? -9.473 -7.968 7.075 1.00 91.75 102 GLY A N 1
ATOM 857 C CA . GLY A 1 102 ? -8.702 -8.973 7.822 1.00 91.75 102 GLY A CA 1
ATOM 858 C C . GLY A 1 102 ? -7.415 -8.464 8.487 1.00 91.75 102 GLY A C 1
ATOM 859 O O . GLY A 1 102 ? -6.805 -9.198 9.259 1.00 91.75 102 GLY A O 1
ATOM 860 N N . TYR A 1 103 ? -7.012 -7.212 8.246 1.00 94.31 103 TYR A N 1
ATOM 861 C CA . TYR A 1 103 ? -5.849 -6.600 8.892 1.00 94.31 103 TYR A CA 1
ATOM 862 C C . TYR A 1 103 ? -6.263 -5.717 10.066 1.00 94.31 103 TYR A C 1
ATOM 864 O O . TYR A 1 103 ? -7.207 -4.927 9.966 1.00 94.31 103 TYR A O 1
ATOM 872 N N . ILE A 1 104 ? -5.506 -5.813 11.153 1.00 95.88 104 ILE A N 1
ATOM 873 C CA . ILE A 1 104 ? -5.627 -4.950 12.325 1.00 95.88 104 ILE A CA 1
ATOM 874 C C . ILE A 1 104 ? -4.735 -3.733 12.100 1.00 95.88 104 ILE A C 1
ATOM 876 O O . ILE A 1 104 ? -3.548 -3.870 11.784 1.00 95.88 104 ILE A O 1
ATOM 880 N N . HIS A 1 105 ? -5.314 -2.546 12.253 1.00 97.12 105 HIS A N 1
ATOM 881 C CA . HIS A 1 105 ? -4.622 -1.277 12.075 1.00 97.12 105 HIS A CA 1
ATOM 882 C C . HIS A 1 105 ? -4.612 -0.497 13.380 1.00 97.12 105 HIS A C 1
ATOM 884 O O . HIS A 1 105 ? -5.673 -0.299 13.973 1.00 97.12 105 HIS A O 1
ATOM 890 N N . ASP A 1 106 ? -3.438 -0.021 13.781 1.00 97.75 106 ASP A N 1
ATOM 891 C CA . ASP A 1 106 ? -3.305 0.946 14.864 1.00 97.75 106 ASP A CA 1
ATOM 892 C C . ASP A 1 106 ? -3.421 2.354 14.287 1.00 97.75 106 ASP A C 1
ATOM 894 O O . ASP A 1 106 ? -2.564 2.807 13.527 1.00 97.75 106 ASP A O 1
ATOM 898 N N . VAL A 1 107 ? -4.514 3.038 14.619 1.00 97.38 107 VAL A N 1
ATOM 899 C CA . VAL A 1 107 ? -4.783 4.396 14.133 1.00 97.38 107 VAL A CA 1
ATOM 900 C C . VAL A 1 107 ? -4.403 5.471 15.151 1.00 97.38 107 VAL A C 1
ATOM 902 O O . VAL A 1 107 ? -4.803 6.623 14.983 1.00 97.38 107 VAL A O 1
ATOM 905 N N . SER A 1 108 ? -3.605 5.127 16.167 1.00 96.75 108 SER A N 1
ATOM 906 C CA . SER A 1 108 ? -3.083 6.066 17.163 1.00 96.75 108 SER A CA 1
ATOM 907 C C . SER A 1 108 ? -2.346 7.243 16.521 1.00 96.75 108 SER A C 1
ATOM 909 O O . SER A 1 108 ? -1.470 7.090 15.671 1.00 96.75 108 SER A O 1
ATOM 911 N N . GLY A 1 109 ? -2.700 8.457 16.932 1.00 95.19 109 GLY A N 1
ATOM 912 C CA . GLY A 1 109 ? -2.196 9.711 16.376 1.00 95.19 109 GLY A CA 1
ATOM 913 C C . GLY A 1 109 ? -2.782 10.088 15.008 1.00 95.19 109 GLY A C 1
ATOM 914 O O . GLY A 1 109 ? -2.659 11.251 14.599 1.00 95.19 109 GLY A O 1
ATOM 915 N N . PHE A 1 110 ? -3.425 9.158 14.293 1.00 96.62 110 PHE A N 1
ATOM 916 C CA . PHE A 1 110 ? -4.142 9.445 13.049 1.00 96.62 110 PHE A CA 1
ATOM 917 C C . PHE A 1 110 ? -5.593 9.855 13.304 1.00 96.62 110 PHE A C 1
ATOM 919 O O . PHE A 1 110 ? -6.162 10.586 12.493 1.00 96.62 110 PHE A O 1
ATOM 926 N N . GLU A 1 111 ? -6.190 9.467 14.431 1.00 94.38 111 GLU A N 1
ATOM 927 C CA . GLU A 1 111 ? -7.602 9.717 14.709 1.00 94.38 111 GLU A CA 1
ATOM 928 C C . GLU A 1 111 ? -7.974 11.209 14.677 1.00 94.38 111 GLU A C 1
ATOM 930 O O . GLU A 1 111 ? -9.055 11.558 14.207 1.00 94.38 111 GLU A O 1
ATOM 935 N N . GLU A 1 112 ? -7.059 12.094 15.086 1.00 94.38 112 GLU A N 1
ATOM 936 C CA . GLU A 1 112 ? -7.236 13.556 15.031 1.00 94.38 112 GLU A CA 1
ATOM 937 C C . GLU A 1 112 ? -7.079 14.139 13.622 1.00 94.38 112 GLU A C 1
ATOM 939 O O . GLU A 1 112 ? -7.572 15.224 13.321 1.00 94.38 112 GLU A O 1
ATOM 944 N N . LYS A 1 113 ? -6.374 13.426 12.742 1.00 95.06 113 LYS A N 1
ATOM 945 C CA . LYS A 1 113 ? -6.073 13.850 11.368 1.00 95.06 113 LYS A CA 1
ATOM 946 C C . LYS A 1 113 ? -7.028 13.238 10.351 1.00 95.06 113 LYS A C 1
ATOM 948 O O . LYS A 1 113 ? -6.943 13.567 9.168 1.00 95.06 113 LYS A O 1
ATOM 953 N N . HIS A 1 114 ? -7.913 12.342 10.788 1.00 95.12 114 HIS A N 1
ATOM 954 C CA . HIS A 1 114 ? -8.850 11.660 9.915 1.00 95.12 114 HIS A CA 1
ATOM 955 C C . HIS A 1 114 ? -9.794 12.677 9.239 1.00 95.12 114 HIS A C 1
ATOM 957 O O . HIS A 1 114 ? -10.571 13.330 9.938 1.00 95.12 114 HIS A O 1
ATOM 963 N N . PRO A 1 115 ? -9.796 12.803 7.894 1.00 94.12 115 PRO A N 1
ATOM 964 C CA . PRO A 1 115 ? -10.594 13.819 7.197 1.00 94.12 115 PRO A CA 1
ATOM 965 C C . PRO A 1 115 ? -12.109 13.677 7.392 1.00 94.12 115 PRO A C 1
ATOM 967 O O . PRO A 1 115 ? -12.828 14.671 7.355 1.00 94.12 115 PRO A O 1
ATOM 970 N N . GLY A 1 116 ? -12.598 12.455 7.633 1.00 90.38 116 GLY A N 1
ATOM 971 C CA . GLY A 1 116 ? -13.998 12.196 7.989 1.00 90.38 116 GLY A CA 1
ATOM 972 C C . GLY A 1 116 ? -14.346 12.551 9.441 1.00 90.38 116 GLY A C 1
ATOM 973 O O . GLY A 1 116 ? -15.487 12.381 9.858 1.00 90.38 116 GLY A O 1
ATOM 974 N N . GLY A 1 117 ? -13.377 13.025 10.226 1.00 93.62 117 GLY A N 1
ATOM 975 C CA . GLY A 1 117 ? -13.521 13.377 11.633 1.00 93.62 117 GLY A CA 1
ATOM 976 C C . GLY A 1 117 ? -13.193 12.228 12.588 1.00 93.62 117 GLY A C 1
ATOM 977 O O . GLY A 1 117 ? -13.457 11.051 12.306 1.00 93.62 117 GLY A O 1
ATOM 978 N N . ARG A 1 118 ? -12.651 12.594 13.758 1.00 95.31 118 ARG A N 1
ATOM 979 C CA . ARG A 1 118 ? -12.276 11.670 14.841 1.00 95.31 118 ARG A CA 1
ATOM 980 C C . ARG A 1 118 ? -13.452 10.817 15.307 1.00 95.31 118 ARG A C 1
ATOM 982 O O . ARG A 1 118 ? -13.323 9.609 15.459 1.00 95.31 118 ARG A O 1
ATOM 989 N N . SER A 1 119 ? -14.623 11.422 15.500 1.00 94.94 119 SER A N 1
ATOM 990 C CA . SER A 1 119 ? -15.800 10.733 16.048 1.00 94.94 119 SER A CA 1
ATOM 991 C C . SER A 1 119 ? -16.291 9.572 15.174 1.00 94.94 119 SER A C 1
ATOM 993 O O . SER A 1 119 ? -16.732 8.556 15.710 1.00 94.94 119 SER A O 1
ATOM 995 N N . ILE A 1 120 ? -16.194 9.689 13.844 1.00 92.88 120 ILE A N 1
ATOM 996 C CA . ILE A 1 120 ? -16.594 8.625 12.911 1.00 92.88 120 ILE A CA 1
ATOM 997 C C . ILE A 1 120 ? -15.637 7.437 13.008 1.00 92.88 120 ILE A C 1
ATOM 999 O O . ILE A 1 120 ? -16.082 6.291 13.075 1.00 92.88 120 ILE A O 1
ATOM 1003 N N . LEU A 1 121 ? -14.334 7.710 13.060 1.00 94.31 121 LEU A N 1
ATOM 1004 C CA . LEU A 1 121 ? -13.307 6.680 13.175 1.00 94.31 121 LEU A CA 1
ATOM 1005 C C . LEU A 1 121 ? -13.375 5.974 14.538 1.00 94.31 121 LEU A C 1
ATOM 1007 O O . LEU A 1 121 ? -13.441 4.750 14.587 1.00 94.31 121 LEU A O 1
ATOM 1011 N N . MET A 1 122 ? -13.505 6.726 15.635 1.00 96.19 122 MET A N 1
ATOM 1012 C CA . MET A 1 122 ? -13.572 6.154 16.987 1.00 96.19 122 MET A CA 1
ATOM 1013 C C . MET A 1 122 ? -14.786 5.238 17.211 1.00 96.19 122 MET A C 1
ATOM 1015 O O . MET A 1 122 ? -14.726 4.329 18.031 1.00 96.19 122 MET A O 1
ATOM 1019 N N . ARG A 1 123 ? -15.884 5.412 16.462 1.00 95.69 123 ARG A N 1
ATOM 1020 C CA . ARG A 1 123 ? -17.052 4.506 16.516 1.00 95.69 123 ARG A CA 1
ATOM 1021 C C . ARG A 1 123 ? -16.766 3.084 16.024 1.00 95.69 123 ARG A C 1
ATOM 1023 O O . ARG A 1 123 ? -17.557 2.180 16.322 1.00 95.69 123 ARG A O 1
ATOM 1030 N N . HIS A 1 124 ? -15.686 2.917 15.267 1.00 95.88 124 HIS A N 1
ATOM 1031 C CA . HIS A 1 124 ? -15.268 1.665 14.646 1.00 95.88 124 HIS A CA 1
ATOM 1032 C C . HIS A 1 124 ? -14.076 1.006 15.354 1.00 95.88 124 HIS A C 1
ATOM 1034 O O . HIS A 1 124 ? -13.652 -0.066 14.934 1.00 95.88 124 HIS A O 1
ATOM 1040 N N . VA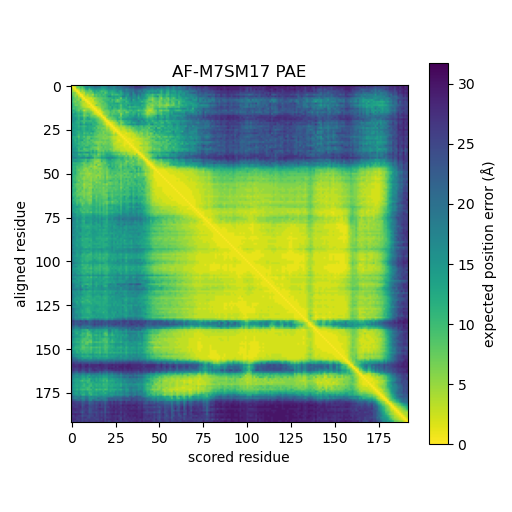L A 1 125 ? -13.556 1.606 16.430 1.00 97.44 125 VAL A N 1
ATOM 1041 C CA . VAL A 1 125 ? -12.532 0.965 17.268 1.00 97.44 125 VAL A CA 1
ATOM 1042 C C . VAL A 1 125 ? -13.085 -0.336 17.856 1.00 97.44 125 VAL A C 1
ATOM 1044 O O . VAL A 1 125 ? -14.242 -0.383 18.286 1.00 97.44 125 VAL A O 1
ATOM 1047 N N . GLY A 1 126 ? -12.271 -1.394 17.816 1.00 96.94 126 GLY A N 1
ATOM 1048 C CA . GLY A 1 126 ? -12.640 -2.745 18.249 1.00 96.94 126 GLY A CA 1
ATOM 1049 C C . GLY A 1 126 ? -13.653 -3.457 17.347 1.00 96.94 126 GLY A C 1
ATOM 1050 O O . GLY A 1 126 ? -14.275 -4.428 17.777 1.00 96.94 126 GLY A O 1
ATOM 1051 N N . LYS A 1 127 ? -13.881 -2.968 16.120 1.00 95.56 127 LYS A N 1
ATOM 1052 C CA . LYS A 1 127 ? -14.863 -3.521 15.178 1.00 95.56 127 LYS A CA 1
ATOM 1053 C C . LYS A 1 127 ? -14.273 -3.743 13.792 1.00 95.56 127 LYS A C 1
ATOM 1055 O O . LYS A 1 127 ? -13.313 -3.091 13.384 1.00 95.56 127 LYS A O 1
ATOM 1060 N N . ASP A 1 128 ? -14.948 -4.607 13.037 1.00 93.94 128 ASP A N 1
ATOM 1061 C CA . ASP A 1 128 ? -14.763 -4.715 11.594 1.00 93.94 128 ASP A CA 1
ATOM 1062 C C . ASP A 1 128 ? -15.400 -3.510 10.880 1.00 93.94 128 ASP A C 1
ATOM 1064 O O . ASP A 1 128 ? -16.622 -3.339 10.857 1.00 93.94 128 ASP A O 1
ATOM 1068 N N . ALA A 1 129 ? -14.554 -2.666 10.295 1.00 93.94 129 ALA A N 1
ATOM 1069 C CA . ALA A 1 129 ? -14.931 -1.489 9.525 1.00 93.94 129 ALA A CA 1
ATOM 1070 C C . ALA A 1 129 ? -14.757 -1.683 8.010 1.00 93.94 129 ALA A C 1
ATOM 1072 O O . ALA A 1 129 ? -14.845 -0.711 7.258 1.00 93.94 129 ALA A O 1
ATOM 1073 N N . SER A 1 130 ? -14.534 -2.914 7.534 1.00 91.38 130 SER A N 1
ATOM 1074 C CA . SER A 1 130 ? -14.253 -3.217 6.120 1.00 91.38 130 SER A CA 1
ATOM 1075 C C . SER A 1 130 ? -15.313 -2.654 5.180 1.00 91.38 130 SER A C 1
ATOM 1077 O O . SER A 1 130 ? -14.989 -1.996 4.187 1.00 91.38 130 SER A O 1
ATOM 1079 N N . SER A 1 131 ? -16.584 -2.852 5.539 1.00 89.62 131 SER A N 1
ATOM 1080 C CA . SER A 1 131 ? -17.723 -2.340 4.773 1.00 89.62 131 SER A CA 1
ATOM 1081 C C . SER A 1 131 ? -17.798 -0.815 4.819 1.00 89.62 131 SER A C 1
ATOM 1083 O O . SER A 1 131 ? -18.004 -0.180 3.790 1.00 89.62 131 SER A O 1
ATOM 1085 N N . ALA A 1 132 ? -17.588 -0.204 5.988 1.00 90.44 132 ALA A N 1
ATOM 1086 C CA . ALA A 1 132 ? -17.619 1.251 6.134 1.00 90.44 132 ALA A CA 1
ATOM 1087 C C . ALA A 1 132 ? -16.495 1.936 5.337 1.00 90.44 132 ALA A C 1
ATOM 1089 O O . ALA A 1 132 ? -16.699 3.016 4.788 1.00 90.44 132 ALA A O 1
ATOM 1090 N N . PHE A 1 133 ? -15.331 1.292 5.246 1.00 90.62 133 PHE A N 1
ATOM 1091 C CA . PHE A 1 133 ? -14.157 1.815 4.559 1.00 90.62 133 PHE A CA 1
ATOM 1092 C C . PHE A 1 133 ? -14.208 1.631 3.033 1.00 90.62 133 PHE A C 1
ATOM 1094 O O . PHE A 1 133 ? -13.834 2.543 2.295 1.00 90.62 133 PHE A O 1
ATOM 1101 N N . SER A 1 134 ? -14.686 0.478 2.553 1.00 82.75 134 SER A N 1
ATOM 1102 C CA . SER A 1 134 ? -14.596 0.080 1.136 1.00 82.75 134 SER A CA 1
ATOM 1103 C C . SER A 1 134 ? -15.840 0.402 0.295 1.00 82.75 134 SER A C 1
ATOM 1105 O O . SER A 1 134 ? -15.981 -0.142 -0.794 1.00 82.75 134 SER A O 1
ATOM 1107 N N . GLY A 1 135 ? -16.749 1.260 0.771 1.00 70.25 135 GLY A N 1
ATOM 1108 C CA . GLY A 1 135 ? -17.886 1.720 -0.044 1.00 70.25 135 GLY A CA 1
ATOM 1109 C C . GLY A 1 135 ? -19.287 1.351 0.447 1.00 70.25 135 GLY A C 1
ATOM 1110 O O . GLY A 1 135 ? -20.243 1.511 -0.301 1.00 70.25 135 GLY A O 1
ATOM 1111 N N . GLY A 1 136 ? -19.460 0.912 1.695 1.00 60.81 136 GLY A N 1
ATOM 1112 C CA . GLY A 1 136 ? -20.793 0.758 2.295 1.00 60.81 136 GLY A CA 1
ATOM 1113 C C . GLY A 1 136 ? -21.517 2.093 2.526 1.00 60.81 136 GLY A C 1
ATOM 1114 O O . GLY A 1 136 ? -22.743 2.134 2.528 1.00 60.81 136 GLY A O 1
ATOM 1115 N N . VAL A 1 137 ? -20.766 3.190 2.698 1.00 59.44 137 VAL A N 1
ATOM 1116 C CA . VAL A 1 137 ? -21.298 4.565 2.817 1.00 59.44 137 VAL A CA 1
ATOM 1117 C C . VAL A 1 137 ? -20.457 5.552 1.999 1.00 59.44 137 VAL A C 1
ATOM 1119 O O . VAL A 1 137 ? -21.009 6.358 1.258 1.00 59.44 137 VAL A O 1
ATOM 1122 N N . TYR A 1 138 ? -19.125 5.459 2.090 1.00 61.66 138 TYR A N 1
ATOM 1123 C CA . TYR A 1 138 ? -18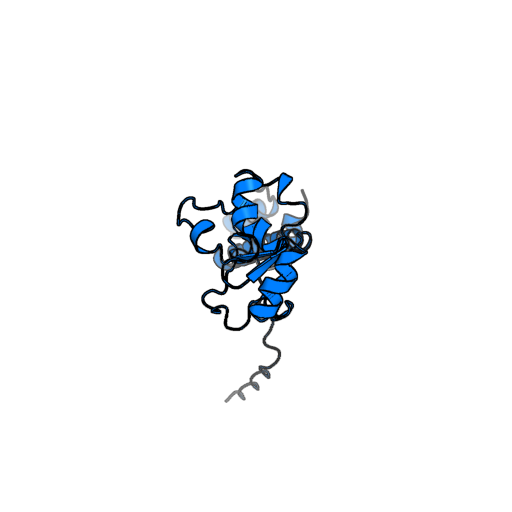.174 6.222 1.278 1.00 61.66 138 TYR A CA 1
ATOM 1124 C C . TYR A 1 138 ? -17.031 5.304 0.841 1.00 61.66 138 TYR A C 1
ATOM 1126 O O . TYR A 1 138 ? -16.505 4.540 1.650 1.00 61.66 138 TYR A O 1
ATOM 1134 N N . GLU A 1 139 ? -16.647 5.367 -0.431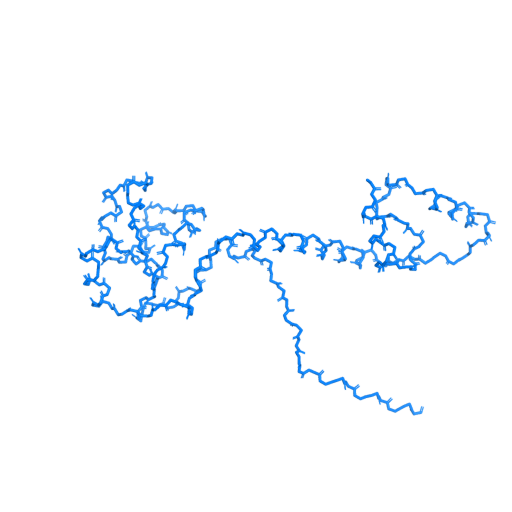 1.00 81.44 139 GLU A N 1
ATOM 1135 C CA . GLU A 1 139 ? -15.485 4.646 -0.950 1.00 81.44 139 GLU A CA 1
ATOM 1136 C C . GLU A 1 139 ? -14.231 5.502 -0.741 1.00 81.44 139 GLU A C 1
ATOM 1138 O O . GLU A 1 139 ? -14.143 6.636 -1.223 1.00 81.44 139 GLU A O 1
ATOM 1143 N N . HIS A 1 140 ? -13.271 4.990 0.031 1.00 91.25 140 HIS A N 1
ATOM 1144 C CA . HIS A 1 140 ? -12.029 5.710 0.288 1.00 91.25 140 HIS A CA 1
ATOM 1145 C C . HIS A 1 140 ? -11.138 5.766 -0.961 1.00 91.25 140 HIS A C 1
ATOM 1147 O O . HIS A 1 140 ? -11.126 4.877 -1.807 1.00 91.25 140 HIS A O 1
ATOM 1153 N N . SER A 1 141 ? -10.352 6.837 -1.082 1.00 92.00 141 SER A N 1
ATOM 1154 C CA . SER A 1 141 ? -9.452 7.017 -2.222 1.00 92.00 141 SER A CA 1
ATOM 1155 C C . SER A 1 141 ? -8.273 6.037 -2.195 1.00 92.00 141 SER A C 1
ATOM 1157 O O . SER A 1 141 ? -7.866 5.538 -1.143 1.00 92.00 141 SER A O 1
ATOM 1159 N N . ASN A 1 142 ? -7.619 5.846 -3.345 1.00 90.38 142 ASN A N 1
ATOM 1160 C CA . ASN A 1 142 ? -6.385 5.054 -3.437 1.00 90.38 142 ASN A CA 1
ATOM 1161 C C . ASN A 1 142 ? -5.301 5.518 -2.445 1.00 90.38 142 ASN A C 1
ATOM 1163 O O . ASN A 1 142 ? -4.557 4.696 -1.912 1.00 90.38 142 ASN A O 1
ATOM 1167 N N . ALA A 1 143 ? -5.220 6.825 -2.174 1.00 91.31 143 ALA A N 1
ATOM 1168 C CA . ALA A 1 143 ? -4.275 7.374 -1.206 1.00 91.31 143 ALA A CA 1
ATOM 1169 C C . ALA A 1 143 ? -4.605 6.933 0.229 1.00 91.31 143 ALA A C 1
ATOM 1171 O O . ALA A 1 143 ? -3.702 6.543 0.965 1.00 91.31 143 ALA A O 1
ATOM 1172 N N . ALA A 1 144 ? -5.888 6.924 0.602 1.00 93.38 144 ALA A N 1
ATOM 1173 C CA . ALA A 1 144 ? -6.332 6.433 1.904 1.00 93.38 144 ALA A CA 1
ATOM 1174 C C . ALA A 1 144 ? -6.068 4.927 2.064 1.00 93.38 144 ALA A C 1
ATOM 1176 O O . ALA A 1 144 ? -5.596 4.500 3.113 1.00 93.38 144 ALA A O 1
ATOM 1177 N N . HIS A 1 145 ? -6.267 4.132 1.007 1.00 93.06 145 HIS A N 1
ATOM 1178 C CA . HIS A 1 145 ? -5.905 2.712 1.005 1.00 93.06 145 HIS A CA 1
ATOM 1179 C C . HIS A 1 145 ? -4.398 2.473 1.193 1.00 93.06 145 HIS A C 1
ATOM 1181 O O . HIS A 1 145 ? -4.006 1.561 1.921 1.00 93.06 145 HIS A O 1
ATOM 1187 N N . ASN A 1 146 ? -3.548 3.289 0.562 1.00 93.25 146 ASN A N 1
ATOM 1188 C CA . ASN A 1 146 ? -2.097 3.206 0.742 1.00 93.25 146 ASN A CA 1
ATOM 1189 C C . ASN A 1 146 ? -1.681 3.596 2.167 1.00 93.25 146 ASN A C 1
ATOM 1191 O O . ASN A 1 146 ? -0.876 2.894 2.772 1.00 93.25 146 ASN A O 1
ATOM 1195 N N . LEU A 1 147 ? -2.250 4.679 2.708 1.00 94.94 147 LEU A N 1
ATOM 1196 C CA . LEU A 1 147 ? -1.956 5.143 4.063 1.00 94.94 147 LEU A CA 1
ATOM 1197 C C . LEU A 1 147 ? -2.406 4.129 5.120 1.00 94.94 147 LEU A C 1
ATOM 1199 O O . LEU A 1 147 ? -1.643 3.828 6.030 1.00 94.94 147 LEU A O 1
ATOM 1203 N N . LEU A 1 148 ? -3.608 3.562 4.972 1.00 95.19 148 LEU A N 1
ATOM 1204 C CA . LEU A 1 148 ? -4.121 2.542 5.884 1.00 95.19 148 LEU A CA 1
ATOM 1205 C C . LEU A 1 148 ? -3.168 1.348 5.979 1.00 95.19 148 LEU A C 1
ATOM 1207 O O . LEU A 1 148 ? -2.869 0.892 7.075 1.00 95.19 148 LEU A O 1
ATOM 1211 N N . ALA A 1 149 ? -2.623 0.881 4.854 1.00 94.31 149 ALA A N 1
ATOM 1212 C CA . ALA A 1 149 ? -1.704 -0.251 4.869 1.00 94.31 149 ALA A CA 1
ATOM 1213 C C . ALA A 1 149 ? -0.419 0.009 5.673 1.00 94.31 149 ALA A C 1
ATOM 1215 O O . ALA A 1 149 ? 0.150 -0.942 6.206 1.00 94.31 149 ALA A O 1
ATOM 1216 N N . MET A 1 150 ? 0.025 1.266 5.790 1.00 95.69 150 MET A N 1
ATOM 1217 C CA . MET A 1 150 ? 1.184 1.637 6.614 1.00 95.69 150 MET A CA 1
ATOM 1218 C C . MET A 1 150 ? 0.922 1.495 8.117 1.00 95.69 150 MET A C 1
ATOM 1220 O O . MET A 1 150 ? 1.872 1.420 8.885 1.00 95.69 150 MET A O 1
ATOM 1224 N N . MET A 1 151 ? -0.347 1.449 8.530 1.00 96.38 151 MET A N 1
ATOM 1225 C CA . MET A 1 151 ? -0.779 1.363 9.930 1.00 96.38 151 MET A CA 1
ATOM 1226 C C . MET A 1 151 ? -1.054 -0.079 10.387 1.00 96.38 151 MET A C 1
ATOM 1228 O O . MET A 1 151 ? -1.610 -0.295 11.459 1.00 96.38 151 MET A O 1
ATOM 1232 N N . ARG A 1 152 ? -0.712 -1.084 9.572 1.00 95.44 152 ARG A N 1
ATOM 1233 C CA . ARG A 1 152 ? -0.939 -2.498 9.901 1.00 95.44 152 ARG A CA 1
ATOM 1234 C C . ARG A 1 152 ? -0.053 -2.945 11.057 1.00 95.44 152 ARG A C 1
ATOM 1236 O O . ARG A 1 152 ? 1.163 -2.791 10.992 1.00 95.44 152 ARG A O 1
ATOM 1243 N N . VAL A 1 153 ? -0.672 -3.584 12.043 1.00 96.31 153 VAL A N 1
ATOM 1244 C CA . VAL A 1 153 ? 0.009 -4.149 13.219 1.00 96.31 153 VAL A CA 1
ATOM 1245 C C . VAL A 1 153 ? -0.252 -5.642 13.408 1.00 96.31 153 VAL A C 1
ATOM 1247 O O . VAL A 1 153 ? 0.491 -6.291 14.133 1.00 96.31 153 VAL A O 1
ATOM 1250 N N . GLY A 1 154 ? -1.245 -6.214 12.718 1.00 94.12 154 GLY A N 1
ATOM 1251 C CA . GLY A 1 154 ? -1.558 -7.640 12.809 1.00 94.12 154 GLY A CA 1
ATOM 1252 C C . GLY A 1 154 ? -2.542 -8.121 11.746 1.00 94.12 154 GLY A C 1
ATOM 1253 O O . GLY A 1 154 ? -3.080 -7.333 10.962 1.00 94.12 154 GLY A O 1
ATOM 1254 N N . VAL A 1 155 ? -2.778 -9.428 11.735 1.00 93.56 155 VAL A N 1
ATOM 1255 C CA . VAL A 1 155 ? -3.808 -10.111 10.940 1.00 93.56 155 VAL A CA 1
ATOM 1256 C C . VAL A 1 155 ? -4.744 -10.827 11.906 1.00 93.56 155 VAL A C 1
ATOM 1258 O O . VAL A 1 155 ? -4.274 -11.476 12.834 1.00 93.56 155 VAL A O 1
ATOM 1261 N N . LEU A 1 156 ? -6.056 -10.711 11.709 1.00 93.25 156 LEU A N 1
ATOM 1262 C CA . LEU A 1 156 ? -7.021 -11.404 12.561 1.00 93.25 156 LEU A CA 1
ATOM 1263 C C . LEU A 1 156 ? -7.068 -12.908 12.223 1.00 93.25 156 LEU A C 1
ATOM 1265 O O . LEU A 1 156 ? -7.219 -13.267 11.055 1.00 93.25 156 LEU A O 1
ATOM 1269 N N . ASP A 1 157 ? -7.004 -13.780 13.230 1.00 89.56 157 ASP A N 1
ATOM 1270 C CA . ASP A 1 157 ? -7.163 -15.230 13.075 1.00 89.56 157 ASP A CA 1
ATOM 1271 C C . ASP A 1 157 ? -8.571 -15.589 12.587 1.00 89.56 157 ASP A C 1
ATOM 1273 O O . ASP A 1 157 ? -9.573 -15.056 13.066 1.00 89.56 157 ASP A O 1
ATOM 1277 N N . GLY A 1 158 ? -8.660 -16.446 11.569 1.00 77.31 158 GLY A N 1
ATOM 1278 C CA . GLY A 1 158 ? -9.914 -16.722 10.860 1.00 77.31 158 GLY A CA 1
ATOM 1279 C C . GLY A 1 158 ? -10.525 -15.499 10.157 1.00 77.31 158 GLY A C 1
ATOM 1280 O O . GLY A 1 158 ? -11.550 -15.634 9.483 1.00 77.31 158 GLY A O 1
ATOM 1281 N N . GLY A 1 159 ? -9.885 -14.326 10.269 1.00 64.56 159 GLY A N 1
ATOM 1282 C CA . GLY A 1 159 ? -10.135 -13.125 9.498 1.00 64.56 159 GLY A CA 1
ATOM 1283 C C . GLY A 1 159 ? -9.866 -13.466 8.054 1.00 64.56 159 GLY A C 1
ATOM 1284 O O . GLY A 1 159 ? -8.733 -13.450 7.592 1.00 64.56 159 GLY A O 1
ATOM 1285 N N . VAL A 1 160 ? -10.940 -13.887 7.403 1.00 52.47 160 VAL A N 1
ATOM 1286 C CA . VAL A 1 160 ? -11.026 -14.369 6.043 1.00 52.47 160 VAL A CA 1
ATOM 1287 C C . VAL A 1 160 ? -9.871 -13.804 5.199 1.00 52.47 160 VAL A C 1
ATOM 1289 O O . VAL A 1 160 ? -9.918 -12.648 4.789 1.00 52.47 160 VAL A O 1
ATOM 1292 N N . GLU A 1 161 ? -8.858 -14.626 4.876 1.00 48.31 161 GLU A N 1
ATOM 1293 C CA . GLU A 1 161 ? -7.776 -14.295 3.921 1.00 48.31 161 GLU A CA 1
ATOM 1294 C C . GLU A 1 161 ? -8.316 -13.990 2.500 1.00 48.31 161 GLU A C 1
ATOM 1296 O O . GLU A 1 161 ? -7.570 -13.914 1.521 1.00 48.31 161 GLU A O 1
ATOM 1301 N N . HIS A 1 162 ? -9.630 -13.796 2.342 1.00 44.06 162 HIS A N 1
ATOM 1302 C CA . HIS A 1 162 ? -10.256 -13.222 1.162 1.00 44.06 162 HIS A CA 1
ATOM 1303 C C . HIS A 1 162 ? -9.966 -11.729 1.157 1.00 44.06 162 HIS A C 1
ATOM 1305 O O . HIS A 1 162 ? -10.805 -10.879 1.407 1.00 44.06 162 HIS A O 1
ATOM 1311 N N . VAL A 1 163 ? -8.712 -11.414 0.924 1.00 48.66 163 VAL A N 1
ATOM 1312 C CA . VAL A 1 163 ? -8.221 -10.811 -0.299 1.00 48.66 163 VAL A CA 1
ATOM 1313 C C . VAL A 1 163 ? -6.763 -10.592 0.067 1.00 48.66 163 VAL A C 1
ATOM 1315 O O . VAL A 1 163 ? -6.455 -9.982 1.091 1.00 48.66 163 VAL A O 1
ATOM 1318 N N . LYS A 1 164 ? -5.829 -11.064 -0.762 1.00 56.06 164 LYS A N 1
ATOM 1319 C CA . LYS A 1 164 ? -4.497 -10.453 -0.811 1.00 56.06 164 LYS A CA 1
ATOM 1320 C C . LYS A 1 164 ? -4.746 -8.980 -1.117 1.00 56.06 164 LYS A C 1
ATOM 1322 O O . LYS A 1 164 ? -4.844 -8.614 -2.286 1.00 56.06 164 LYS A O 1
ATOM 1327 N N . TYR A 1 165 ? -5.014 -8.167 -0.096 1.00 67.12 165 TYR A N 1
ATOM 1328 C CA . TYR A 1 165 ? -5.425 -6.789 -0.265 1.00 67.12 165 TYR A CA 1
ATOM 1329 C C . TYR A 1 165 ? -4.157 -6.026 -0.606 1.00 67.12 165 TYR A C 1
ATOM 1331 O O . TYR A 1 165 ? -3.440 -5.507 0.252 1.00 67.12 165 TYR A O 1
ATOM 1339 N N . VAL A 1 166 ? -3.843 -6.092 -1.897 1.00 76.50 166 VAL A N 1
ATOM 1340 C CA . VAL A 1 166 ? -2.750 -5.386 -2.532 1.00 76.50 166 VAL A CA 1
ATOM 1341 C C . VAL A 1 166 ? -3.254 -3.975 -2.753 1.00 76.50 166 VAL A C 1
ATOM 1343 O O . VAL A 1 166 ? -4.193 -3.760 -3.536 1.00 76.50 166 VAL A O 1
ATOM 1346 N N . THR A 1 167 ? -2.640 -3.026 -2.049 1.00 80.62 167 THR A N 1
ATOM 1347 C CA . THR A 1 167 ? -2.976 -1.617 -2.226 1.00 80.62 167 THR A CA 1
ATOM 1348 C C . THR A 1 167 ? -2.728 -1.200 -3.677 1.00 80.62 167 THR A C 1
ATOM 1350 O O . THR A 1 167 ? -1.895 -1.807 -4.362 1.00 80.62 167 THR A O 1
ATOM 1353 N N . PRO A 1 168 ? -3.402 -0.153 -4.177 1.00 82.12 168 PRO A N 1
ATOM 1354 C CA . PRO A 1 168 ? -3.154 0.358 -5.522 1.00 82.12 168 PRO A CA 1
ATOM 1355 C C . PRO A 1 168 ? -1.665 0.609 -5.813 1.00 82.12 168 PRO A C 1
ATOM 1357 O O . PRO A 1 168 ? -1.198 0.253 -6.892 1.00 82.12 168 PRO A O 1
ATOM 1360 N N . ALA A 1 169 ? -0.899 1.127 -4.840 1.00 81.31 169 ALA A N 1
ATOM 1361 C CA . ALA A 1 169 ? 0.546 1.313 -4.995 1.00 81.31 169 ALA A CA 1
ATOM 1362 C C . ALA A 1 169 ? 1.311 -0.017 -5.099 1.00 81.31 169 ALA A C 1
ATOM 1364 O O . ALA A 1 169 ? 2.204 -0.155 -5.931 1.00 81.31 169 ALA A O 1
ATOM 1365 N N . GLN A 1 170 ? 0.952 -1.023 -4.295 1.00 83.31 170 GLN A N 1
ATOM 1366 C CA . GLN A 1 170 ? 1.616 -2.327 -4.337 1.00 83.31 170 GLN A CA 1
ATOM 1367 C C . GLN A 1 170 ? 1.370 -3.082 -5.657 1.00 83.31 170 GLN A C 1
ATOM 1369 O O . GLN A 1 170 ? 2.227 -3.867 -6.060 1.00 83.31 170 GLN A O 1
ATOM 1374 N N . ARG A 1 171 ? 0.245 -2.841 -6.354 1.00 84.69 171 ARG A N 1
ATOM 1375 C CA . ARG A 1 171 ? -0.082 -3.497 -7.641 1.00 84.69 171 ARG A CA 1
ATOM 1376 C C . ARG A 1 171 ? 0.855 -3.104 -8.780 1.00 84.69 171 ARG A C 1
ATOM 1378 O O . ARG A 1 171 ? 1.027 -3.882 -9.709 1.00 84.69 171 ARG A O 1
ATOM 1385 N N . LEU A 1 172 ? 1.429 -1.906 -8.715 1.00 84.88 172 LEU A N 1
ATOM 1386 C CA . LEU A 1 172 ? 2.283 -1.345 -9.764 1.00 84.88 172 LEU A CA 1
ATOM 1387 C C . LEU A 1 172 ? 3.775 -1.439 -9.424 1.00 84.88 172 LEU A C 1
ATOM 1389 O O . LEU A 1 172 ? 4.593 -0.788 -10.070 1.00 84.88 172 LEU A O 1
ATOM 1393 N N . ARG A 1 173 ? 4.138 -2.244 -8.417 1.00 84.50 173 ARG A N 1
ATOM 1394 C CA . ARG A 1 173 ? 5.538 -2.448 -8.052 1.00 84.50 173 ARG A CA 1
ATOM 1395 C C . ARG A 1 173 ? 6.316 -3.081 -9.201 1.00 84.50 173 ARG A C 1
ATOM 1397 O O . ARG A 1 173 ? 5.913 -4.100 -9.759 1.00 84.50 173 ARG A O 1
ATOM 1404 N N . VAL A 1 174 ? 7.484 -2.519 -9.487 1.00 85.44 174 VAL A N 1
ATOM 1405 C CA . VAL A 1 174 ? 8.482 -3.146 -10.351 1.00 85.44 174 VAL A CA 1
ATOM 1406 C C . VAL A 1 174 ? 9.083 -4.325 -9.585 1.00 85.44 174 VAL A C 1
ATOM 1408 O O . VAL A 1 174 ? 9.679 -4.139 -8.522 1.00 85.44 174 VAL A O 1
ATOM 1411 N N . ILE A 1 175 ? 8.897 -5.537 -10.113 1.00 83.88 175 ILE A N 1
ATOM 1412 C CA . ILE A 1 175 ? 9.411 -6.790 -9.547 1.00 83.88 175 ILE A CA 1
ATOM 1413 C C . ILE A 1 175 ? 10.466 -7.347 -10.501 1.00 83.88 175 ILE A C 1
ATOM 1415 O O . ILE A 1 175 ? 10.224 -7.467 -11.701 1.00 83.88 175 ILE A O 1
ATOM 1419 N N . GLU A 1 176 ? 11.625 -7.713 -9.961 1.00 77.88 176 GLU A N 1
ATOM 1420 C CA . GLU A 1 176 ? 12.625 -8.478 -10.698 1.00 77.88 176 GLU A CA 1
ATOM 1421 C C . GLU A 1 176 ? 12.304 -9.971 -10.587 1.00 77.88 176 GLU A C 1
ATOM 1423 O O . GLU A 1 176 ? 12.106 -10.503 -9.491 1.00 77.88 176 GLU A O 1
ATOM 1428 N N . GLN A 1 177 ? 12.230 -10.661 -11.725 1.00 73.06 177 GLN A N 1
ATOM 1429 C CA . GLN A 1 177 ? 12.135 -12.115 -11.7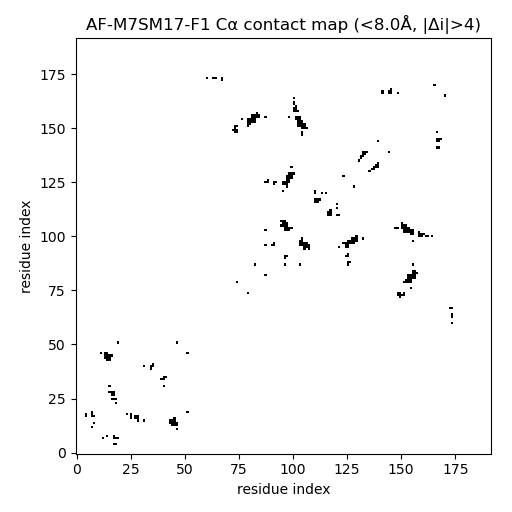20 1.00 73.06 177 GLN A CA 1
ATOM 1430 C C . GLN A 1 177 ? 13.482 -12.680 -11.276 1.00 73.06 177 GLN A C 1
ATOM 1432 O O . GLN A 1 177 ? 14.505 -12.421 -11.911 1.00 73.06 177 GLN A O 1
ATOM 1437 N N . ARG A 1 178 ? 13.490 -13.460 -10.190 1.00 64.62 178 ARG A N 1
ATOM 1438 C CA . ARG A 1 178 ? 14.692 -14.203 -9.800 1.00 64.62 178 ARG A CA 1
ATOM 1439 C C . ARG A 1 178 ? 15.108 -15.105 -10.960 1.00 64.62 178 ARG A C 1
ATOM 1441 O O . ARG A 1 178 ? 14.257 -15.773 -11.551 1.00 64.62 178 ARG A O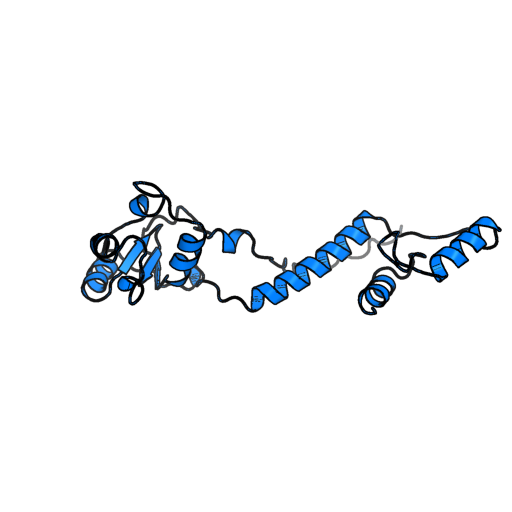 1
ATOM 1448 N N . LYS A 1 179 ? 16.409 -15.150 -11.261 1.00 59.03 179 LYS A N 1
ATOM 1449 C CA . LYS A 1 179 ? 16.954 -16.230 -12.087 1.00 59.03 179 LYS A CA 1
ATOM 1450 C C . LYS A 1 179 ? 16.599 -17.548 -11.401 1.00 59.03 179 LYS A C 1
ATOM 1452 O O . LYS A 1 179 ? 16.730 -17.682 -10.188 1.00 59.03 179 LYS A O 1
ATOM 1457 N N . HIS A 1 180 ? 16.053 -18.483 -12.167 1.00 53.47 180 HIS A N 1
ATOM 1458 C CA . HIS A 1 180 ? 15.760 -19.811 -11.658 1.00 53.47 180 HIS A CA 1
ATOM 1459 C C . HIS A 1 180 ? 17.102 -20.536 -11.508 1.00 53.47 180 HIS A C 1
ATOM 1461 O O . HIS A 1 180 ? 17.617 -21.073 -12.485 1.00 53.47 180 HIS A O 1
ATOM 1467 N N . ASP A 1 181 ? 17.692 -20.515 -10.313 1.00 56.81 181 ASP A N 1
ATOM 1468 C CA . ASP A 1 181 ? 19.023 -21.077 -10.015 1.00 56.81 181 ASP A CA 1
ATOM 1469 C C . ASP A 1 181 ? 19.063 -22.627 -10.047 1.00 56.81 181 ASP A C 1
ATOM 1471 O O . ASP A 1 181 ? 19.819 -23.255 -9.316 1.00 56.81 181 ASP A O 1
ATOM 1475 N N . GLY A 1 182 ? 18.230 -23.274 -10.868 1.00 51.28 182 GLY A N 1
ATOM 1476 C CA . GLY A 1 182 ? 18.004 -24.724 -10.824 1.00 51.28 182 GLY A CA 1
ATOM 1477 C C . GLY A 1 182 ? 17.785 -25.408 -12.170 1.00 51.28 182 GLY A C 1
ATOM 1478 O O . GLY A 1 182 ? 17.237 -26.503 -12.187 1.00 51.28 182 GLY A O 1
ATOM 1479 N N . VAL A 1 183 ? 18.154 -24.784 -13.292 1.00 52.28 183 VAL A N 1
ATOM 1480 C CA . VAL A 1 183 ? 18.202 -25.489 -14.584 1.00 52.28 183 VAL A CA 1
ATOM 1481 C C . VAL A 1 183 ? 19.667 -25.686 -14.944 1.00 52.28 183 VAL A C 1
ATOM 1483 O O . VAL A 1 183 ? 20.343 -24.748 -15.363 1.00 52.28 183 VAL A O 1
ATOM 1486 N N . GLU A 1 184 ? 20.158 -26.900 -14.711 1.00 51.12 184 GLU A N 1
ATOM 1487 C CA . GLU A 1 184 ? 21.459 -27.351 -15.199 1.00 51.12 184 GLU A CA 1
ATOM 1488 C C . GLU A 1 184 ? 21.497 -27.154 -16.729 1.00 51.12 184 GLU A C 1
ATOM 1490 O O . GLU A 1 184 ? 20.496 -27.448 -17.397 1.00 51.12 184 GLU A O 1
ATOM 1495 N N . PRO A 1 185 ? 22.570 -26.579 -17.308 1.00 51.75 185 PRO A N 1
ATOM 1496 C CA . PRO A 1 185 ? 22.647 -26.381 -18.750 1.00 51.75 185 PRO A CA 1
ATOM 1497 C C . PRO A 1 185 ? 22.444 -27.719 -19.462 1.00 51.75 185 PRO A C 1
ATOM 1499 O O . PRO A 1 185 ? 23.112 -28.693 -19.127 1.00 51.75 185 PRO A O 1
ATOM 1502 N N . LEU A 1 186 ? 21.531 -27.764 -20.438 1.00 55.81 186 LEU A N 1
ATOM 1503 C CA . LEU A 1 186 ? 21.367 -28.936 -21.298 1.00 55.81 186 LEU A CA 1
ATOM 1504 C C . LEU A 1 186 ? 22.733 -29.305 -21.881 1.00 55.81 186 LEU A C 1
ATOM 1506 O O . LEU A 1 186 ? 23.372 -28.464 -22.523 1.00 55.81 186 LEU A O 1
ATOM 1510 N N . GLU A 1 187 ? 23.173 -30.541 -21.635 1.00 51.62 187 GLU A N 1
ATOM 1511 C CA . GLU A 1 187 ? 24.412 -31.046 -22.213 1.00 51.62 187 GLU A CA 1
ATOM 1512 C C . GLU A 1 187 ? 24.368 -30.872 -23.739 1.00 51.62 187 GLU A C 1
ATOM 1514 O O . GLU A 1 187 ? 23.325 -31.114 -24.363 1.00 51.62 187 GLU A O 1
ATOM 1519 N N . PRO A 1 188 ? 25.466 -30.409 -24.360 1.00 55.62 188 PRO A N 1
ATOM 1520 C CA . PRO A 1 188 ? 25.499 -30.211 -25.796 1.00 55.62 188 PRO A CA 1
ATOM 1521 C C . PRO A 1 188 ? 25.221 -31.542 -26.495 1.00 55.62 188 PRO A C 1
ATOM 1523 O O . PRO A 1 188 ? 25.926 -32.530 -26.290 1.00 55.62 188 PRO A O 1
ATOM 1526 N N . VAL A 1 189 ? 24.185 -31.551 -27.335 1.00 59.91 189 VAL A N 1
ATOM 1527 C CA . VAL A 1 189 ? 23.841 -32.705 -28.166 1.00 59.91 189 VAL A CA 1
ATOM 1528 C C . VAL A 1 189 ? 25.054 -33.027 -29.048 1.00 59.91 189 VAL A C 1
ATOM 1530 O O . VAL A 1 189 ? 25.526 -32.129 -29.755 1.00 59.91 189 VAL A O 1
ATOM 1533 N N . PRO A 1 190 ? 25.587 -34.262 -29.017 1.00 50.16 190 PRO A N 1
ATOM 1534 C CA . PRO A 1 190 ? 26.734 -34.620 -29.834 1.00 50.16 190 PRO A CA 1
ATOM 1535 C C . PRO A 1 190 ? 26.369 -34.475 -31.311 1.00 50.16 190 PRO A C 1
ATOM 1537 O O . PRO A 1 190 ? 25.346 -34.989 -31.770 1.00 50.16 190 PRO A O 1
ATOM 1540 N N . ALA A 1 191 ? 27.210 -33.746 -32.045 1.00 55.59 191 ALA A N 1
ATOM 1541 C CA . ALA A 1 191 ? 27.084 -33.615 -33.487 1.00 55.59 191 ALA A CA 1
ATOM 1542 C C . ALA A 1 191 ? 27.154 -35.012 -34.126 1.00 55.59 191 ALA A C 1
ATOM 1544 O O . ALA A 1 191 ? 28.111 -35.752 -33.887 1.00 55.59 191 ALA A O 1
ATOM 1545 N N . SER A 1 192 ? 26.107 -35.367 -34.875 1.00 60.59 192 SER A N 1
ATOM 1546 C CA . SER A 1 192 ? 26.061 -36.561 -35.730 1.00 60.59 192 SER A CA 1
ATOM 1547 C C . SER A 1 192 ? 26.765 -36.310 -37.056 1.00 60.59 192 SER A C 1
ATOM 1549 O O . SER A 1 192 ? 26.677 -35.161 -37.547 1.00 60.59 192 SER A O 1
#

Foldseek 3Di:
DPDQQVVCCVVCVLAQDSDLDPPDDDVSVVVVVVCVVVVVDPDHDHDPNVVVVVVVVVVVLVVVQVVVVPDDAFDDQVVAAEDELVRQLVVLVVFQWAAAQQFIFGCVVVLCVPPVHNVVSSVRRSHHCNCVDCPVPDHDDLVVQRVRRNRTRHGYDVSPPPDPCQRPVNVPDSDDDDDPPPDDPDDPDDDD